Protein AF-A0A382QIC1-F1 (afdb_monomer_lite)

Foldseek 3Di:
DDADEQAAAEQALHEQAPHEDARYDPLVRYHLANYHPPNYHCVHPVVSVVSSVVNNVVVCQVPPDPVVVVVVVVVCVQDVDLPDLPSLVVVLVVLLVVQLVVQLCCLVPPNDDPPGNGQKPQQVHDPQDDDSRSSSVVSVCLLVVVCPVNIDGPDPVSVVSSVVSNVVSVVSVVVSVVSVVVVVVVVVD

Structure (mmCIF, N/CA/C/O backbone):
data_AF-A0A382QIC1-F1
#
_entry.id   AF-A0A382QIC1-F1
#
loop_
_atom_site.group_PDB
_atom_site.id
_atom_site.type_symbol
_atom_site.label_atom_id
_atom_site.label_alt_id
_atom_site.label_comp_id
_atom_site.label_asym_id
_atom_site.label_entity_id
_atom_site.label_seq_id
_atom_site.pdbx_PDB_ins_code
_atom_site.Cartn_x
_atom_site.Cartn_y
_atom_site.Cartn_z
_atom_site.occupancy
_atom_site.B_iso_or_equiv
_atom_site.auth_seq_id
_atom_site.auth_comp_id
_atom_site.auth_asym_id
_atom_site.auth_atom_id
_atom_site.pdbx_PDB_model_num
ATOM 1 N N . MET A 1 1 ? -26.932 -8.630 44.348 1.00 45.72 1 MET A N 1
ATOM 2 C CA . MET A 1 1 ? -27.022 -7.347 43.617 1.00 45.72 1 MET A CA 1
ATOM 3 C C . MET A 1 1 ? -27.939 -7.574 42.424 1.00 45.72 1 MET A C 1
ATOM 5 O O . MET A 1 1 ? -27.873 -8.652 41.850 1.00 45.72 1 MET A O 1
ATOM 9 N N . ARG A 1 2 ? -28.883 -6.665 42.148 1.00 53.50 2 ARG A N 1
ATOM 10 C CA . ARG A 1 2 ? -29.836 -6.809 41.033 1.00 53.50 2 ARG A CA 1
ATOM 11 C C . ARG A 1 2 ? -29.138 -6.368 39.744 1.00 53.50 2 ARG A C 1
ATOM 13 O O . ARG A 1 2 ? -28.796 -5.197 39.629 1.00 53.50 2 ARG A O 1
ATOM 20 N N . GLU A 1 3 ? -28.931 -7.296 38.813 1.00 68.19 3 GLU A N 1
ATOM 21 C CA . GLU A 1 3 ? -28.481 -6.979 37.451 1.00 68.19 3 GLU A CA 1
ATOM 22 C C . GLU A 1 3 ? -29.481 -6.001 36.804 1.00 68.19 3 GLU A C 1
ATOM 24 O O . GLU A 1 3 ? -30.695 -6.223 36.873 1.00 68.19 3 GLU A O 1
ATOM 29 N N . THR A 1 4 ? -28.996 -4.922 36.180 1.00 76.06 4 THR A N 1
ATOM 30 C CA . THR A 1 4 ? -29.862 -3.928 35.517 1.00 76.06 4 THR A CA 1
ATOM 31 C C . THR A 1 4 ? -29.713 -4.037 34.000 1.00 76.06 4 THR A C 1
ATOM 33 O O . THR A 1 4 ? -28.625 -3.859 33.447 1.00 76.06 4 THR A O 1
ATOM 36 N N . ASN A 1 5 ? -30.812 -4.362 33.312 1.00 81.50 5 ASN A N 1
ATOM 37 C CA . ASN A 1 5 ? -30.870 -4.410 31.852 1.00 81.50 5 ASN A CA 1
ATOM 38 C C . ASN A 1 5 ? -31.353 -3.059 31.312 1.00 81.50 5 ASN A C 1
ATOM 40 O O . ASN A 1 5 ? -32.466 -2.640 31.619 1.00 81.50 5 ASN A O 1
ATOM 44 N N . VAL A 1 6 ? -30.522 -2.413 30.497 1.00 84.31 6 VAL A N 1
ATOM 45 C CA . VAL A 1 6 ? -30.776 -1.078 29.926 1.00 84.31 6 VAL A CA 1
ATOM 46 C C . VAL A 1 6 ? -30.953 -1.112 28.405 1.00 84.31 6 VAL A C 1
ATOM 48 O O . VAL A 1 6 ? -30.774 -0.111 27.719 1.00 84.31 6 VAL A O 1
ATOM 51 N N . GLU A 1 7 ? -31.279 -2.270 27.832 1.00 86.44 7 GLU A N 1
ATOM 52 C CA . GLU A 1 7 ? -31.520 -2.383 26.392 1.00 86.44 7 GLU A CA 1
ATOM 53 C C . GLU A 1 7 ? -32.623 -1.422 25.918 1.00 86.44 7 GLU A C 1
ATOM 55 O O . GLU A 1 7 ? -33.729 -1.412 26.454 1.00 86.44 7 GLU A O 1
ATOM 60 N N . GLY A 1 8 ? -32.322 -0.618 24.892 1.00 82.56 8 GLY A N 1
ATOM 61 C CA . GLY A 1 8 ? -33.266 0.349 24.327 1.00 82.56 8 GLY A CA 1
ATOM 62 C C . GLY A 1 8 ? -33.495 1.597 25.185 1.00 82.56 8 GLY A C 1
ATOM 63 O O . GLY A 1 8 ? -34.296 2.448 24.804 1.00 82.56 8 GLY A O 1
ATOM 64 N N . SER A 1 9 ? -32.803 1.740 26.321 1.00 87.31 9 SER A N 1
ATOM 65 C CA . SER A 1 9 ? -32.831 2.974 27.109 1.00 87.31 9 SER A CA 1
ATOM 66 C C . SER A 1 9 ? -32.166 4.127 26.350 1.00 87.31 9 SER A C 1
ATOM 68 O O . SER A 1 9 ? -31.179 3.939 25.636 1.00 87.31 9 SER A O 1
ATOM 70 N N . ASN A 1 10 ? -32.715 5.333 26.500 1.00 87.00 10 ASN A N 1
ATOM 71 C CA . ASN A 1 10 ? -32.221 6.533 25.836 1.00 87.00 10 ASN A CA 1
ATOM 72 C C . ASN A 1 10 ? -31.692 7.530 26.871 1.00 87.00 10 ASN A C 1
ATOM 74 O O . ASN A 1 10 ? -32.474 8.150 27.587 1.00 87.00 10 ASN A O 1
ATOM 78 N N . PHE A 1 11 ? -30.372 7.683 26.921 1.00 88.75 11 PHE A N 1
ATOM 79 C CA . PHE A 1 11 ? -29.650 8.608 27.795 1.00 88.75 11 PHE A CA 1
ATOM 80 C C . PHE A 1 11 ? -29.149 9.847 27.036 1.00 88.75 11 PHE A C 1
ATOM 82 O O . PHE A 1 11 ? -28.236 10.531 27.504 1.00 88.75 11 PHE A O 1
ATOM 89 N N . TYR A 1 12 ? -29.741 10.157 25.877 1.00 87.81 12 TYR A N 1
ATOM 90 C CA . TYR A 1 12 ? -29.334 11.287 25.045 1.00 87.81 12 TYR A CA 1
ATOM 91 C C . TYR A 1 12 ? -29.344 12.615 25.811 1.00 87.81 12 TYR A C 1
ATOM 93 O O . TYR A 1 12 ? -30.384 12.998 26.350 1.00 87.81 12 TYR A O 1
ATOM 101 N N . ASN A 1 13 ? -28.205 13.317 25.851 1.00 88.19 13 ASN A N 1
ATOM 102 C CA . ASN A 1 13 ? -28.013 14.566 26.608 1.00 88.19 13 ASN A CA 1
ATOM 103 C C . ASN A 1 13 ? -28.470 14.497 28.083 1.00 88.19 13 ASN A C 1
ATOM 105 O O . ASN A 1 13 ? -28.857 15.508 28.673 1.00 88.19 13 ASN A O 1
ATOM 109 N N . SER A 1 14 ? -28.465 13.307 28.687 1.00 88.50 14 SER A N 1
ATOM 110 C CA . SER A 1 14 ? -28.867 13.132 30.085 1.00 88.50 14 SER A CA 1
ATOM 111 C C . SER A 1 14 ? -27.703 13.394 31.041 1.00 88.50 14 SER A C 1
ATOM 113 O O . SER A 1 14 ? -26.546 13.150 30.712 1.00 88.50 14 SER A O 1
ATOM 115 N N . SER A 1 15 ? -27.997 13.887 32.244 1.00 86.62 15 SER A N 1
ATOM 116 C CA . SER A 1 15 ? -26.998 14.027 33.305 1.00 86.62 15 SER A CA 1
ATOM 117 C C . SER A 1 15 ? -27.105 12.850 34.257 1.00 86.62 15 SER A C 1
ATOM 119 O O . SER A 1 15 ? -28.159 12.637 34.853 1.00 86.62 15 SER A O 1
ATOM 121 N N . LEU A 1 16 ? -26.006 12.123 34.427 1.00 85.88 16 LEU A N 1
ATOM 122 C CA . LEU A 1 16 ? -25.930 10.951 35.296 1.00 85.88 16 LEU A CA 1
ATOM 123 C C . LEU A 1 16 ? -24.993 11.181 36.490 1.00 85.88 16 LEU A C 1
ATOM 125 O O . LEU A 1 16 ? -24.553 10.224 37.112 1.00 85.88 16 LEU A O 1
ATOM 129 N N . LYS A 1 17 ? -24.687 12.438 36.824 1.00 82.75 17 LYS A N 1
ATOM 130 C CA . LYS A 1 17 ? -23.843 12.798 37.973 1.00 82.75 17 LYS A CA 1
ATOM 131 C C . LYS A 1 17 ? -24.285 12.090 39.249 1.00 82.75 17 LYS A C 1
ATOM 133 O O . LYS A 1 17 ? -25.482 12.001 39.514 1.00 82.75 17 LYS A O 1
ATOM 138 N N . GLU A 1 18 ? -23.312 11.610 40.019 1.00 83.50 18 GLU A N 1
ATOM 139 C CA . GLU A 1 18 ? -23.516 10.884 41.281 1.00 83.50 18 GLU A CA 1
ATOM 140 C C . GLU A 1 18 ? -24.270 9.548 41.137 1.00 83.50 18 GLU A C 1
ATOM 142 O O . GLU A 1 18 ? -24.561 8.885 42.134 1.00 83.50 18 GLU A O 1
ATOM 147 N N . ALA A 1 19 ? -24.565 9.100 39.911 1.00 83.88 19 ALA A N 1
ATOM 148 C CA . ALA A 1 19 ? -25.129 7.779 39.692 1.00 83.88 19 ALA A CA 1
ATOM 149 C C . ALA A 1 19 ? -24.075 6.691 39.939 1.00 83.88 19 ALA A C 1
ATOM 151 O O . ALA A 1 19 ? -22.886 6.852 39.651 1.00 83.88 19 ALA A O 1
ATOM 152 N N . GLN A 1 20 ? -24.540 5.541 40.422 1.00 84.19 20 GLN A N 1
ATOM 153 C CA . GLN A 1 20 ? -23.733 4.331 40.527 1.00 84.19 20 GLN A CA 1
ATOM 154 C C . GLN A 1 20 ? -24.129 3.376 39.409 1.00 84.19 20 GLN A C 1
ATOM 156 O O . GLN A 1 20 ? -25.258 2.882 39.366 1.00 84.19 20 GLN A O 1
ATOM 161 N N . LEU A 1 21 ? -23.198 3.117 38.493 1.00 81.50 21 LEU A N 1
ATOM 162 C CA . LEU A 1 21 ? -23.407 2.176 37.401 1.00 81.50 21 LEU A CA 1
ATOM 163 C C . LEU A 1 21 ? -22.657 0.889 37.726 1.00 81.50 21 LEU A C 1
ATOM 165 O O . LEU A 1 21 ? -21.461 0.778 37.481 1.00 81.50 21 LEU A O 1
ATOM 169 N N . CYS A 1 22 ? -23.382 -0.095 38.255 1.00 79.81 22 CYS A N 1
ATOM 170 C CA . CYS A 1 22 ? -22.849 -1.413 38.590 1.00 79.81 22 CYS A CA 1
ATOM 171 C C . CYS A 1 22 ? -23.583 -2.488 37.781 1.00 79.81 22 CYS A C 1
ATOM 173 O O . CYS A 1 22 ? -24.809 -2.468 37.694 1.00 79.81 22 CYS A O 1
ATOM 175 N N . ASP A 1 23 ? -22.833 -3.438 37.217 1.00 78.31 23 ASP A N 1
ATOM 176 C CA . ASP A 1 23 ? -23.371 -4.675 36.626 1.00 78.31 23 ASP A CA 1
ATOM 177 C C . ASP A 1 23 ? -24.482 -4.463 35.565 1.00 78.31 23 ASP A C 1
ATOM 179 O O . ASP A 1 23 ? -25.566 -5.057 35.604 1.00 78.31 23 ASP A O 1
ATOM 183 N N . MET A 1 24 ? -24.225 -3.559 34.608 1.00 81.62 24 MET A N 1
ATOM 184 C CA . MET A 1 24 ? -25.150 -3.278 33.504 1.00 81.62 24 MET A CA 1
ATOM 185 C C . MET A 1 24 ? -24.998 -4.267 32.347 1.00 81.62 24 MET A C 1
ATOM 187 O O . MET A 1 24 ? -23.910 -4.469 31.802 1.00 81.62 24 MET A O 1
ATOM 191 N N . ARG A 1 25 ? -26.125 -4.817 31.890 1.00 82.44 25 ARG A N 1
ATOM 192 C CA . ARG A 1 25 ? -26.208 -5.699 30.714 1.00 82.44 25 ARG A CA 1
ATOM 193 C C . ARG A 1 25 ? -26.772 -4.941 29.515 1.00 82.44 25 ARG A C 1
ATOM 195 O O . ARG A 1 25 ? -27.617 -4.063 29.664 1.00 82.44 25 ARG A O 1
ATOM 202 N N . ARG A 1 26 ? -26.332 -5.328 28.310 1.00 84.00 26 ARG A N 1
ATOM 203 C CA . ARG A 1 26 ? -26.812 -4.784 27.019 1.00 84.00 26 ARG A CA 1
ATOM 204 C C . ARG A 1 26 ? -26.703 -3.254 26.899 1.00 84.00 26 ARG A C 1
ATOM 206 O O . ARG A 1 26 ? -27.399 -2.655 26.084 1.00 84.00 26 ARG A O 1
ATOM 213 N N . TYR A 1 27 ? -25.774 -2.644 27.638 1.00 85.06 27 TYR A N 1
ATOM 214 C CA . TYR A 1 27 ? -25.472 -1.209 27.577 1.00 85.06 27 TYR A CA 1
ATOM 215 C C . TYR A 1 27 ? -25.105 -0.738 26.164 1.00 85.06 27 TYR A C 1
ATOM 217 O O . TYR A 1 27 ? -25.365 0.407 25.832 1.00 85.06 27 TYR A O 1
ATOM 225 N N . THR A 1 28 ? -24.599 -1.623 25.300 1.00 85.69 28 THR A N 1
ATOM 226 C CA . THR A 1 28 ? -24.275 -1.317 23.897 1.00 85.69 28 THR A CA 1
ATOM 227 C C . THR A 1 28 ? -25.477 -1.066 22.987 1.00 85.69 28 THR A C 1
ATOM 229 O O . THR A 1 28 ? -25.305 -0.676 21.837 1.00 85.69 28 THR A O 1
ATOM 232 N N . LYS A 1 29 ? -26.694 -1.348 23.465 1.00 86.56 29 LYS A N 1
ATOM 233 C CA . LYS A 1 29 ? -27.948 -1.082 22.747 1.00 86.56 29 LYS A CA 1
ATOM 234 C C . LYS A 1 29 ? -28.706 0.129 23.294 1.00 86.56 29 LYS A C 1
ATOM 236 O O . LYS A 1 29 ? -29.795 0.420 22.804 1.00 86.56 29 LYS A O 1
ATOM 241 N N . ALA A 1 30 ? -28.186 0.774 24.333 1.00 88.00 30 ALA A N 1
ATOM 242 C CA . ALA A 1 30 ? -28.707 2.044 24.817 1.00 88.00 30 ALA A CA 1
ATOM 243 C C . ALA A 1 30 ? -28.039 3.194 24.055 1.00 88.00 30 ALA A C 1
ATOM 245 O O . ALA A 1 30 ? -26.925 3.044 23.566 1.00 88.00 30 ALA A O 1
ATOM 246 N N . ASN A 1 31 ? -28.731 4.326 23.945 1.00 87.06 31 ASN A N 1
ATOM 247 C CA . ASN A 1 31 ? -28.171 5.542 23.357 1.00 87.06 31 ASN A CA 1
ATOM 248 C C . ASN A 1 31 ? -27.512 6.376 24.456 1.00 87.06 31 ASN A C 1
ATOM 250 O O . ASN A 1 31 ? -28.214 6.795 25.376 1.00 87.06 31 ASN A O 1
ATOM 254 N N . TRP A 1 32 ? -26.209 6.635 24.348 1.00 88.81 32 TRP A N 1
ATOM 255 C CA . TRP A 1 32 ? -25.436 7.373 25.360 1.00 88.81 32 TRP A CA 1
ATOM 256 C C . TRP A 1 32 ? -24.915 8.729 24.874 1.00 88.81 32 TRP A C 1
ATOM 258 O O . TRP A 1 32 ? -24.159 9.397 25.585 1.00 88.81 32 TRP A O 1
ATOM 268 N N . ILE A 1 33 ? -25.303 9.145 23.667 1.00 87.31 33 ILE A N 1
ATOM 269 C CA . ILE A 1 33 ? -24.768 10.350 23.029 1.00 87.31 33 ILE A CA 1
ATOM 270 C C . ILE A 1 33 ? -25.127 11.600 23.849 1.00 87.31 33 ILE A C 1
ATOM 272 O O . ILE A 1 33 ? -26.291 11.873 24.127 1.00 87.31 33 ILE A O 1
ATOM 276 N N . GLY A 1 34 ? -24.118 12.378 24.225 1.00 85.06 34 GLY A N 1
ATOM 277 C CA . GLY A 1 34 ? -24.227 13.591 25.029 1.00 85.06 34 GLY A CA 1
ATOM 278 C C . GLY A 1 34 ? -24.480 13.361 26.520 1.00 85.06 34 GLY A C 1
ATOM 279 O O . GLY A 1 34 ? -24.685 14.332 27.246 1.00 85.06 34 GLY A O 1
ATOM 280 N N . ALA A 1 35 ? -24.484 12.112 26.999 1.00 89.12 35 ALA A N 1
ATOM 281 C CA . ALA A 1 35 ? -24.663 11.834 28.420 1.00 89.12 35 ALA A CA 1
ATOM 282 C C . ALA A 1 35 ? -23.483 12.380 29.252 1.00 89.12 35 ALA A C 1
ATOM 284 O O . ALA A 1 35 ? -22.323 12.050 28.993 1.00 89.12 35 ALA A O 1
ATOM 285 N N . ASP A 1 36 ? -23.771 13.186 30.277 1.00 86.19 36 ASP A N 1
ATOM 286 C CA . ASP A 1 36 ? -22.766 13.684 31.216 1.00 86.19 36 ASP A CA 1
ATOM 287 C C . ASP A 1 36 ? -22.417 12.588 32.223 1.00 86.19 36 ASP A C 1
ATOM 289 O O . ASP A 1 36 ? -23.207 12.259 33.113 1.00 86.19 36 ASP A O 1
ATOM 293 N N . ILE A 1 37 ? -21.218 12.030 32.053 1.00 86.19 37 ILE A N 1
ATOM 294 C CA . ILE A 1 37 ? -20.674 10.953 32.883 1.00 86.19 37 ILE A CA 1
ATOM 295 C C . ILE A 1 37 ? -19.671 11.424 33.942 1.00 86.19 37 ILE A C 1
ATOM 297 O O . ILE A 1 37 ? -18.929 10.608 34.498 1.00 86.19 37 ILE A O 1
ATOM 301 N N . ARG A 1 38 ? -19.586 12.734 34.195 1.00 83.38 38 ARG A N 1
ATOM 302 C CA . ARG A 1 38 ? -18.735 13.265 35.266 1.00 83.38 38 ARG A CA 1
ATOM 303 C C . ARG A 1 38 ? -19.268 12.809 36.621 1.00 83.38 38 ARG A C 1
ATOM 305 O O . ARG A 1 38 ? -20.476 12.762 36.829 1.00 83.38 38 ARG A O 1
ATOM 312 N N . ASP A 1 39 ? -18.348 12.468 37.518 1.00 84.12 39 ASP A N 1
ATOM 313 C CA . ASP A 1 39 ? -18.654 12.089 38.903 1.00 84.12 39 ASP A CA 1
ATOM 314 C C . ASP A 1 39 ? -19.596 10.873 39.038 1.00 84.12 39 ASP A C 1
ATOM 316 O O . ASP A 1 39 ? -20.384 10.779 39.975 1.00 84.12 39 ASP A O 1
ATOM 320 N N . ILE A 1 40 ? -19.508 9.929 38.093 1.00 86.88 40 ILE A N 1
ATOM 321 C CA . ILE A 1 40 ? -20.152 8.610 38.172 1.00 86.88 40 ILE A CA 1
ATOM 322 C C . ILE A 1 40 ? -19.197 7.594 38.781 1.00 86.88 40 ILE A C 1
ATOM 3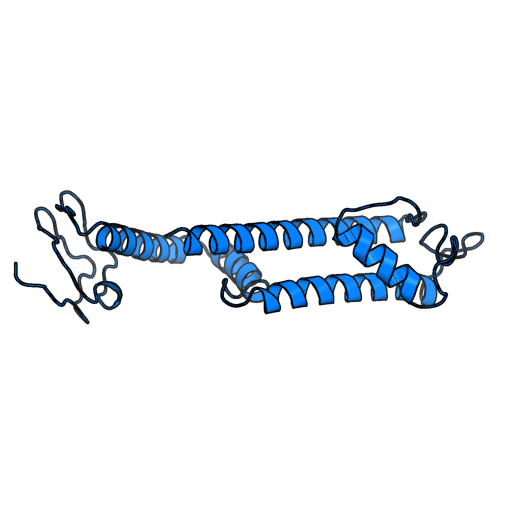24 O O . ILE A 1 40 ? -18.034 7.488 38.373 1.00 86.88 40 ILE A O 1
ATOM 328 N N . ASP A 1 41 ? -19.723 6.770 39.684 1.00 84.56 41 ASP A N 1
ATOM 329 C CA . ASP A 1 41 ? -19.021 5.586 40.160 1.00 84.56 41 ASP A CA 1
ATOM 330 C C . ASP A 1 41 ? -19.159 4.443 39.141 1.00 84.56 41 ASP A C 1
ATOM 332 O O . ASP A 1 41 ? -20.237 3.875 38.941 1.00 84.56 41 ASP A O 1
ATOM 336 N N . PHE A 1 42 ? -18.044 4.127 38.478 1.00 84.38 42 PHE A N 1
ATOM 337 C CA . PHE A 1 42 ? -17.916 3.031 37.513 1.00 84.38 42 PHE A CA 1
ATOM 338 C C . PHE A 1 42 ? -17.224 1.794 38.105 1.00 84.38 42 PHE A C 1
ATOM 340 O O . PHE A 1 42 ? -16.695 0.967 37.353 1.00 84.38 42 PHE A O 1
ATOM 347 N N . SER A 1 43 ? -17.175 1.654 39.431 1.00 81.31 43 SER A N 1
ATOM 348 C CA . SER A 1 43 ? -16.575 0.492 40.091 1.00 81.31 43 SER A CA 1
ATOM 349 C C . SER A 1 43 ? -17.215 -0.811 39.591 1.00 81.31 43 SER A C 1
ATOM 351 O O . SER A 1 43 ? -18.381 -1.096 39.839 1.00 81.31 43 SER A O 1
ATOM 353 N N . GLY A 1 44 ? -16.453 -1.605 38.831 1.00 80.06 44 GLY A N 1
ATOM 354 C CA . GLY A 1 44 ? -16.941 -2.839 38.197 1.00 80.06 44 GLY A CA 1
ATOM 355 C C . GLY A 1 44 ? -17.643 -2.666 36.838 1.00 80.06 44 GLY A C 1
ATOM 356 O O . GLY A 1 44 ? -17.948 -3.667 36.196 1.00 80.06 44 GLY A O 1
ATOM 357 N N . ALA A 1 45 ? -17.829 -1.439 36.338 1.00 84.00 45 ALA A N 1
ATOM 358 C CA . ALA A 1 45 ? -18.463 -1.128 35.046 1.00 84.00 45 ALA A CA 1
ATOM 359 C C . ALA A 1 45 ? -17.527 -0.387 34.067 1.00 84.00 45 ALA A C 1
ATOM 361 O O . ALA A 1 45 ? -17.943 0.464 33.278 1.00 84.00 45 ALA A O 1
ATOM 362 N N . TYR A 1 46 ? -16.239 -0.734 34.074 1.00 85.19 46 TYR A N 1
ATOM 363 C CA . TYR A 1 46 ? -15.209 -0.101 33.239 1.00 85.19 46 TYR A CA 1
ATOM 364 C C . TYR A 1 46 ? -15.497 -0.187 31.728 1.00 85.19 46 TYR A C 1
ATOM 366 O O . TYR A 1 46 ? -15.220 0.762 30.990 1.00 85.19 46 TYR A O 1
ATOM 374 N N . LEU A 1 47 ? -16.089 -1.293 31.258 1.00 87.69 47 LEU A N 1
ATOM 375 C CA . LEU A 1 47 ? -16.469 -1.456 29.849 1.00 87.69 47 LEU A CA 1
ATOM 376 C C . LEU A 1 47 ? -17.586 -0.496 29.431 1.00 87.69 47 LEU A C 1
ATOM 378 O O . LEU A 1 47 ? -17.579 -0.021 28.298 1.00 87.69 47 LEU A O 1
ATOM 382 N N . VAL A 1 48 ? -18.512 -0.185 30.344 1.00 88.06 48 VAL A N 1
ATOM 383 C CA . VAL A 1 48 ? -19.583 0.791 30.109 1.00 88.06 48 VAL A CA 1
ATOM 384 C C . VAL A 1 48 ? -18.977 2.177 29.939 1.00 88.06 48 VAL A C 1
ATOM 386 O O . VAL A 1 48 ? -19.245 2.839 28.941 1.00 88.06 48 VAL A O 1
ATOM 389 N N . ARG A 1 49 ? -18.095 2.590 30.862 1.00 88.25 49 ARG A N 1
ATOM 390 C CA . ARG A 1 49 ? -17.408 3.887 30.781 1.00 88.25 49 ARG A CA 1
ATOM 391 C C . ARG A 1 49 ? -16.682 4.051 29.450 1.00 88.25 49 ARG A C 1
ATOM 393 O O . ARG A 1 49 ? -16.814 5.080 28.795 1.00 88.25 49 ARG A O 1
ATOM 400 N N . ARG A 1 50 ? -15.922 3.027 29.052 1.00 87.62 50 ARG A N 1
ATOM 401 C CA . ARG A 1 50 ? -15.198 3.023 27.779 1.00 87.62 50 ARG A CA 1
ATOM 402 C C . ARG A 1 50 ? -16.151 3.161 26.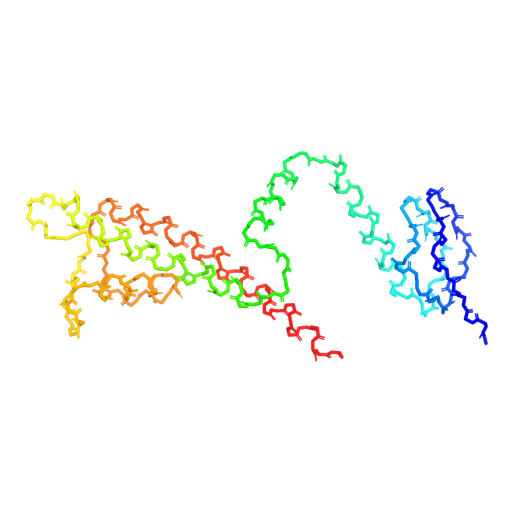591 1.00 87.62 50 ARG A C 1
ATOM 404 O O . ARG A 1 50 ? -15.905 3.989 25.727 1.00 87.62 50 ARG A O 1
ATOM 411 N N . HIS A 1 51 ? -17.250 2.409 26.588 1.00 88.56 51 HIS A N 1
ATOM 412 C CA . HIS A 1 51 ? -18.242 2.460 25.519 1.00 88.56 51 HIS A CA 1
ATOM 413 C C . HIS A 1 51 ? -18.879 3.849 25.358 1.00 88.56 51 HIS A C 1
ATOM 415 O O . HIS A 1 51 ? -18.924 4.355 24.242 1.00 88.56 51 HIS A O 1
ATOM 421 N N . ILE A 1 52 ? -19.300 4.485 26.460 1.00 88.94 52 ILE A N 1
ATOM 422 C CA . ILE A 1 52 ? -19.916 5.824 26.428 1.00 88.94 52 ILE A CA 1
ATOM 423 C C . ILE A 1 52 ? -18.935 6.874 25.888 1.00 88.94 52 ILE A C 1
ATOM 425 O O . ILE A 1 52 ? -19.319 7.738 25.101 1.00 88.94 52 ILE A O 1
ATOM 429 N N . ILE A 1 53 ? -17.662 6.806 26.297 1.00 88.38 53 ILE A N 1
ATOM 430 C CA . ILE A 1 53 ? -16.619 7.717 25.805 1.00 88.38 53 ILE A CA 1
ATOM 431 C C . ILE A 1 53 ? -16.377 7.499 24.309 1.00 88.38 53 ILE A C 1
ATOM 433 O O . ILE A 1 53 ? -16.362 8.470 23.558 1.00 88.38 53 ILE A O 1
ATOM 437 N N . ASP A 1 54 ? -16.228 6.246 23.872 1.00 85.88 54 ASP A N 1
ATOM 438 C CA . ASP A 1 54 ? -15.992 5.911 22.464 1.00 85.88 54 ASP A CA 1
ATOM 439 C C . ASP A 1 54 ? -17.169 6.365 21.573 1.00 85.88 54 ASP A C 1
ATOM 441 O O . ASP A 1 54 ? -16.956 6.903 20.484 1.00 85.88 54 ASP A O 1
ATOM 445 N N . GLU A 1 55 ? -18.416 6.198 22.031 1.00 86.88 55 GLU A N 1
ATOM 446 C CA . GLU A 1 55 ? -19.628 6.614 21.309 1.00 86.88 55 GLU A CA 1
ATOM 447 C C . GLU A 1 55 ? -19.726 8.143 21.171 1.00 86.88 55 GLU A C 1
ATOM 449 O O . GLU A 1 55 ? -19.970 8.647 20.070 1.00 86.88 55 GLU A O 1
ATOM 454 N N . ASN A 1 56 ? -19.458 8.884 22.253 1.00 87.44 56 ASN A N 1
ATOM 455 C CA . ASN A 1 56 ? -19.432 10.349 22.246 1.00 87.44 56 ASN A CA 1
ATOM 456 C C . ASN A 1 56 ? -18.299 10.908 21.389 1.00 87.44 56 ASN A C 1
ATOM 458 O O . ASN A 1 56 ? -18.534 11.782 20.555 1.00 87.44 56 ASN A O 1
ATOM 462 N N . PHE A 1 57 ? -17.102 10.337 21.511 1.00 84.25 57 PHE A N 1
ATOM 463 C CA . PHE A 1 57 ? -15.964 10.700 20.676 1.00 84.25 57 PHE A CA 1
ATOM 464 C C . PHE A 1 57 ? -16.279 10.500 19.188 1.00 84.25 57 PHE A C 1
ATOM 466 O O . PHE A 1 57 ? -16.041 11.390 18.378 1.00 84.25 57 PHE A O 1
ATOM 473 N N . LEU A 1 58 ? -16.872 9.362 18.806 1.00 80.62 58 LEU A N 1
ATOM 474 C CA . LEU A 1 58 ? -17.268 9.099 17.418 1.00 80.62 58 LEU A CA 1
ATOM 475 C C . LEU A 1 58 ? -18.355 10.052 16.909 1.00 80.62 58 LEU A C 1
ATOM 477 O O . LEU A 1 58 ? -18.396 10.321 15.704 1.00 80.62 58 LEU A O 1
ATOM 481 N N . HIS A 1 59 ? -19.256 10.507 17.781 1.00 82.62 59 HIS A N 1
ATOM 482 C CA . HIS A 1 59 ? -20.289 11.485 17.447 1.00 82.62 59 HIS A CA 1
ATOM 483 C C . HIS A 1 59 ? -19.684 12.879 17.216 1.00 82.62 59 HIS A C 1
ATOM 485 O O . HIS A 1 59 ? -19.945 13.482 16.174 1.00 82.62 59 HIS A O 1
ATOM 491 N N . GLU A 1 60 ? -18.819 13.344 18.122 1.00 81.00 60 GLU A N 1
ATOM 492 C CA . GLU A 1 60 ? -18.084 14.612 18.000 1.00 81.00 60 GLU A CA 1
ATOM 493 C C . GLU A 1 60 ? -17.175 14.610 16.765 1.00 81.00 60 GLU A C 1
ATOM 495 O O . GLU A 1 60 ? -17.269 15.492 15.911 1.00 81.00 60 GLU A O 1
ATOM 500 N N . PHE A 1 61 ? -16.393 13.544 16.582 1.00 69.69 61 PHE A N 1
ATOM 501 C CA . PHE A 1 61 ? -15.499 13.379 15.437 1.00 69.69 61 PHE A CA 1
ATOM 502 C C . PHE A 1 61 ? -16.251 13.400 14.095 1.00 69.69 61 PHE A C 1
ATOM 5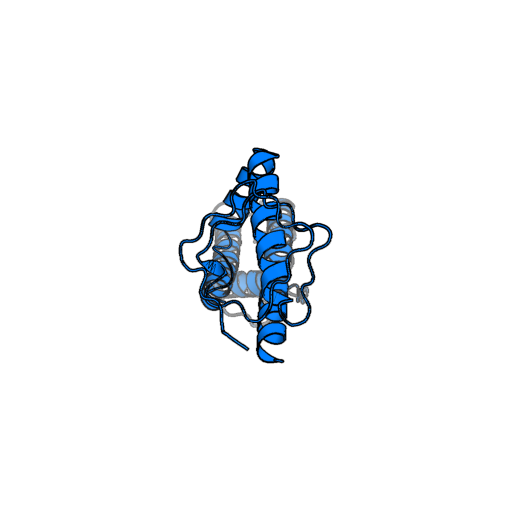04 O O . PHE A 1 61 ? -15.748 13.916 13.097 1.00 69.69 61 PHE A O 1
ATOM 511 N N . ARG A 1 62 ? -17.489 12.883 14.047 1.00 67.12 62 ARG A N 1
ATOM 512 C CA . ARG A 1 62 ? -18.325 12.913 12.832 1.00 67.12 62 ARG A CA 1
ATOM 513 C C . ARG A 1 62 ? -18.881 14.294 12.496 1.00 67.12 62 ARG A C 1
ATOM 515 O O . ARG A 1 62 ? -19.212 14.515 11.325 1.00 67.12 62 ARG A O 1
ATOM 522 N N . GLN A 1 63 ? -19.036 15.168 13.489 1.00 68.44 63 GLN A N 1
ATOM 523 C CA . GLN A 1 63 ? -19.523 16.535 13.304 1.00 68.44 63 GLN A CA 1
ATOM 524 C C . GLN A 1 63 ? -18.398 17.524 12.975 1.00 68.44 63 GLN A C 1
ATOM 526 O O . GLN A 1 63 ? -18.687 18.590 12.440 1.00 68.44 63 GLN A O 1
ATOM 531 N N . GLN A 1 64 ? -17.137 17.170 13.239 1.00 63.16 64 GLN A N 1
ATOM 532 C CA . GLN A 1 64 ? -16.050 18.143 13.229 1.00 63.16 64 GLN A CA 1
ATOM 533 C C . GLN A 1 64 ? -15.415 18.423 11.852 1.00 63.16 64 GLN A C 1
ATOM 535 O O . GLN A 1 64 ? -14.897 19.519 11.698 1.00 63.16 64 GLN A O 1
ATOM 540 N N . ASP A 1 65 ? -15.463 17.539 10.833 1.00 56.25 65 ASP A N 1
ATOM 541 C CA . ASP A 1 65 ? -14.839 17.871 9.530 1.00 56.25 65 ASP A CA 1
ATOM 542 C C . ASP A 1 65 ? -15.203 16.991 8.312 1.00 56.25 65 ASP A C 1
ATOM 544 O O . ASP A 1 65 ? -15.202 15.757 8.359 1.00 56.25 65 ASP A O 1
ATOM 548 N N . ASN A 1 66 ? -15.385 17.631 7.147 1.00 59.41 66 ASN A N 1
ATOM 549 C CA . ASN A 1 66 ? -15.588 16.955 5.853 1.00 59.41 66 ASN A CA 1
ATOM 550 C C . ASN A 1 66 ? -14.312 16.277 5.318 1.00 59.41 66 ASN A C 1
ATOM 552 O O . ASN A 1 66 ? -14.397 15.259 4.628 1.00 59.41 66 ASN A O 1
ATOM 556 N N . LEU A 1 67 ? -13.130 16.795 5.670 1.00 59.75 67 LEU A N 1
ATOM 557 C CA . LEU A 1 67 ? -11.840 16.202 5.298 1.00 59.75 67 LEU A CA 1
ATOM 558 C C . LEU A 1 67 ? -11.618 14.847 5.975 1.00 59.75 67 LEU A C 1
ATOM 560 O O . LEU A 1 67 ? -11.168 13.903 5.331 1.00 59.75 67 LEU A O 1
ATOM 564 N N . HIS A 1 68 ? -12.025 14.712 7.237 1.00 61.09 68 HIS A N 1
ATOM 565 C CA . HIS A 1 68 ? -11.938 13.453 7.971 1.00 61.09 68 HIS A CA 1
ATOM 566 C C . HIS A 1 68 ? -12.910 12.410 7.420 1.00 61.09 68 HIS A C 1
ATOM 568 O O . HIS A 1 68 ? -12.539 11.248 7.318 1.00 61.09 68 HIS A O 1
ATOM 574 N N . LYS A 1 69 ? -14.106 12.804 6.955 1.00 58.06 69 LYS A N 1
ATOM 575 C CA . LYS A 1 69 ? -15.011 11.910 6.209 1.00 58.06 69 LYS A CA 1
ATOM 576 C C . LYS A 1 69 ? -14.413 11.429 4.890 1.00 58.06 69 LYS A C 1
ATOM 578 O O . LYS A 1 69 ? -14.575 10.257 4.573 1.00 58.06 69 LYS A O 1
ATOM 583 N N . ALA A 1 70 ? -13.728 12.290 4.137 1.00 62.00 70 ALA A N 1
ATOM 584 C CA . ALA A 1 70 ? -13.060 11.897 2.896 1.00 62.00 70 ALA A CA 1
ATOM 585 C C . ALA A 1 70 ? -11.869 10.963 3.165 1.00 62.00 70 ALA A C 1
ATOM 587 O O . ALA A 1 70 ? -11.747 9.928 2.515 1.00 62.00 70 ALA A O 1
ATOM 588 N N . LEU A 1 71 ? -11.051 11.269 4.177 1.00 63.88 71 LEU A N 1
ATOM 589 C CA . LEU A 1 71 ? -9.954 10.407 4.620 1.00 63.88 71 LEU A CA 1
ATOM 590 C C . LEU A 1 71 ? -10.481 9.050 5.105 1.00 63.88 71 LEU A C 1
ATOM 592 O O . LEU A 1 71 ? -9.960 8.014 4.712 1.00 63.88 71 LEU A O 1
ATOM 596 N N . TYR A 1 72 ? -11.559 9.051 5.894 1.00 59.31 72 TYR A N 1
ATOM 597 C CA . TYR A 1 72 ? -12.229 7.846 6.382 1.00 59.31 72 TYR A CA 1
ATOM 598 C C . TYR A 1 72 ? -12.912 7.078 5.250 1.00 59.31 72 TYR A C 1
ATOM 600 O O . TYR A 1 72 ? -12.971 5.860 5.293 1.00 59.31 72 TYR A O 1
ATOM 608 N N . TRP A 1 73 ? -13.409 7.755 4.213 1.00 56.44 73 TRP A N 1
ATOM 609 C CA . TRP A 1 73 ? -13.980 7.120 3.027 1.00 56.44 73 TRP A CA 1
ATOM 610 C C . TRP A 1 73 ? -12.895 6.464 2.170 1.00 56.44 73 TRP A C 1
ATOM 612 O O . TRP A 1 73 ? -13.051 5.306 1.806 1.00 56.44 73 TRP A O 1
ATOM 622 N N . ILE A 1 74 ? -11.759 7.131 1.939 1.00 57.56 74 ILE A N 1
ATOM 623 C CA . ILE A 1 74 ? -10.576 6.540 1.287 1.00 57.56 74 ILE A CA 1
ATOM 624 C C . ILE A 1 74 ? -10.053 5.355 2.115 1.00 57.56 74 ILE A C 1
ATOM 626 O O . ILE A 1 74 ? -9.765 4.285 1.576 1.00 57.56 74 ILE A O 1
ATOM 630 N N . TRP A 1 75 ? -10.010 5.508 3.438 1.00 58.84 75 TRP A N 1
ATOM 631 C CA . TRP A 1 75 ? -9.664 4.455 4.391 1.00 58.84 75 TRP A CA 1
ATOM 632 C C . TRP A 1 75 ? -10.671 3.298 4.392 1.00 58.84 75 TRP A C 1
ATOM 634 O O . TRP A 1 75 ? -10.273 2.153 4.528 1.00 58.84 75 TRP A O 1
ATOM 644 N N . ASN A 1 76 ? -11.963 3.555 4.193 1.00 56.47 76 ASN A N 1
ATOM 645 C CA . ASN A 1 76 ? -13.029 2.549 4.163 1.00 56.47 76 ASN A CA 1
ATOM 646 C C . ASN A 1 76 ? -13.133 1.832 2.802 1.00 56.47 76 ASN A C 1
ATOM 648 O O . ASN A 1 76 ? -13.467 0.649 2.742 1.00 56.47 76 ASN A O 1
ATOM 652 N N . VAL A 1 77 ? -12.822 2.532 1.705 1.00 55.50 77 VAL A N 1
ATOM 653 C CA . VAL A 1 77 ? -12.732 1.975 0.344 1.00 55.50 77 VAL A CA 1
ATOM 654 C C . VAL A 1 77 ? -11.516 1.056 0.219 1.00 55.50 77 VAL A C 1
ATOM 656 O O . VAL A 1 77 ? -11.607 0.010 -0.420 1.00 55.50 77 VAL A O 1
ATOM 659 N N . THR A 1 78 ? -10.404 1.393 0.875 1.00 55.28 78 THR A N 1
ATOM 660 C CA . THR A 1 78 ? -9.218 0.523 0.949 1.00 55.28 78 THR A CA 1
ATOM 661 C C . THR A 1 78 ? -9.369 -0.556 2.028 1.00 55.28 78 THR A C 1
ATOM 663 O O . THR A 1 78 ? -9.127 -1.735 1.782 1.00 55.28 78 THR A O 1
ATOM 666 N N . SER A 1 79 ? -9.830 -0.184 3.217 1.00 48.97 79 SER A N 1
ATOM 667 C CA . SER A 1 79 ? -9.865 -1.009 4.421 1.00 48.97 79 SER A CA 1
ATOM 668 C C . SER A 1 79 ? -11.240 -0.926 5.078 1.00 48.97 79 SER A C 1
ATOM 670 O O . SER A 1 79 ? -11.473 -0.220 6.058 1.00 48.97 79 SER A O 1
ATOM 672 N N . ASN A 1 80 ? -12.180 -1.705 4.550 1.00 47.22 80 ASN A N 1
ATOM 673 C CA . ASN A 1 80 ? -13.434 -1.964 5.245 1.00 47.22 80 ASN A CA 1
ATOM 674 C C . ASN A 1 80 ? -13.106 -2.805 6.500 1.00 47.22 80 ASN A C 1
ATOM 676 O O . ASN A 1 80 ? -12.933 -4.026 6.431 1.00 47.22 80 ASN A O 1
ATOM 680 N N . CYS A 1 81 ? -12.884 -2.084 7.603 1.00 48.50 81 CYS A N 1
ATOM 681 C CA . CYS A 1 81 ? -12.529 -2.468 8.969 1.00 48.50 81 CYS A CA 1
ATOM 682 C C . CYS A 1 81 ? -12.315 -3.965 9.241 1.00 48.50 81 CYS A C 1
ATOM 684 O O . CYS A 1 81 ? -13.282 -4.710 9.380 1.00 48.50 81 CYS A O 1
ATOM 686 N N . GLY A 1 82 ? -11.050 -4.366 9.445 1.00 52.38 82 GLY A N 1
ATOM 687 C CA . GLY A 1 82 ? -10.597 -5.339 10.462 1.00 52.38 82 GLY A CA 1
ATOM 688 C C . GLY A 1 82 ? -11.171 -6.765 10.476 1.00 52.38 82 GLY A C 1
ATOM 689 O O . GLY A 1 82 ? -10.713 -7.592 11.260 1.00 52.38 82 GLY A O 1
ATOM 690 N N . ARG A 1 83 ? -12.149 -7.105 9.633 1.00 56.38 83 ARG A N 1
ATOM 691 C CA . ARG A 1 83 ? -12.909 -8.358 9.748 1.00 56.38 83 ARG A CA 1
ATOM 692 C C . ARG A 1 83 ? -12.351 -9.479 8.877 1.00 56.38 83 ARG A C 1
ATOM 694 O O . ARG A 1 83 ? -12.686 -10.641 9.081 1.00 56.38 83 ARG A O 1
ATOM 701 N N . SER A 1 84 ? -11.473 -9.165 7.925 1.00 62.50 84 SER A N 1
ATOM 702 C CA . SER A 1 84 ? -10.878 -10.166 7.043 1.00 62.50 84 SER A CA 1
ATOM 703 C C . SER A 1 84 ? -9.437 -9.805 6.680 1.00 62.50 84 SER A C 1
ATOM 705 O O . SER A 1 84 ? -9.169 -9.100 5.712 1.00 62.50 84 SER A O 1
ATOM 707 N N . MET A 1 85 ? -8.504 -10.367 7.453 1.00 72.06 85 MET A N 1
ATOM 708 C CA . MET A 1 85 ? -7.074 -10.463 7.123 1.00 72.06 85 MET A CA 1
ATOM 709 C C . MET A 1 85 ? -6.854 -10.912 5.665 1.00 72.06 85 MET A C 1
ATOM 711 O O . MET A 1 85 ? -5.944 -10.436 4.993 1.00 72.06 85 MET A O 1
ATOM 715 N N . SER A 1 86 ? -7.718 -11.801 5.159 1.00 77.31 86 SER A N 1
ATOM 716 C CA . SER A 1 86 ? -7.643 -12.312 3.791 1.00 77.31 86 SER A CA 1
ATOM 717 C C . SER A 1 86 ? -8.014 -11.278 2.725 1.00 77.31 86 SER A C 1
ATOM 719 O O . SER A 1 86 ? -7.388 -11.280 1.672 1.00 77.31 86 SER A O 1
ATOM 721 N N . ARG A 1 87 ? -8.956 -10.357 2.976 1.00 80.44 87 ARG A N 1
ATOM 722 C CA . ARG A 1 87 ? -9.287 -9.275 2.026 1.00 80.44 87 ARG A CA 1
ATOM 723 C C . ARG A 1 87 ? -8.149 -8.272 1.879 1.00 80.44 87 ARG A C 1
ATOM 725 O O . ARG A 1 87 ? -7.860 -7.861 0.761 1.00 80.44 87 ARG A O 1
ATOM 732 N N . TRP A 1 88 ? -7.484 -7.920 2.981 1.00 83.12 88 TRP A N 1
ATOM 733 C CA . TRP A 1 88 ? -6.310 -7.045 2.922 1.00 83.12 88 TRP A CA 1
ATOM 734 C C . TRP A 1 88 ? -5.133 -7.745 2.240 1.00 83.12 88 TRP A C 1
ATOM 736 O O . TRP A 1 88 ? -4.549 -7.190 1.319 1.00 83.12 88 TRP A O 1
ATOM 746 N N . GLY A 1 89 ? -4.855 -9.006 2.593 1.00 85.25 89 GLY A N 1
ATOM 747 C CA . GLY A 1 89 ? -3.845 -9.811 1.897 1.00 85.25 89 GLY A CA 1
ATOM 748 C C . GLY A 1 89 ? -4.097 -9.915 0.387 1.00 85.25 89 GLY A C 1
ATOM 749 O O . GLY A 1 89 ? -3.166 -9.76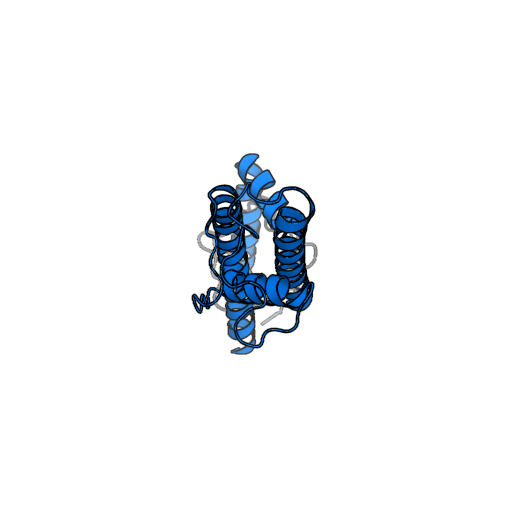5 -0.400 1.00 85.25 89 GLY A O 1
ATOM 750 N N . LEU A 1 90 ? -5.358 -10.084 -0.028 1.00 87.06 90 LEU A N 1
ATOM 751 C CA . LEU A 1 90 ? -5.743 -10.086 -1.440 1.00 87.06 90 LEU A CA 1
ATOM 752 C C . LEU A 1 90 ? -5.514 -8.722 -2.105 1.00 87.06 90 LEU A C 1
ATOM 754 O O . LEU A 1 90 ? -5.001 -8.674 -3.217 1.00 87.06 90 LEU A O 1
ATOM 758 N N . PHE A 1 91 ? -5.848 -7.616 -1.434 1.00 86.81 91 PHE A N 1
ATOM 759 C CA . PHE A 1 91 ? -5.581 -6.270 -1.947 1.00 86.81 91 PHE A CA 1
ATOM 760 C C . PHE A 1 91 ? -4.081 -6.028 -2.173 1.00 86.81 91 PHE A C 1
ATOM 762 O O . PHE A 1 91 ? -3.696 -5.514 -3.223 1.00 86.81 91 PHE A O 1
ATOM 769 N N . LEU A 1 92 ? -3.225 -6.448 -1.236 1.00 90.00 92 LEU A N 1
ATOM 770 C CA . LEU A 1 92 ? -1.770 -6.347 -1.394 1.00 90.00 92 LEU A CA 1
ATOM 771 C C . LEU A 1 92 ? -1.276 -7.217 -2.562 1.00 90.00 92 LEU A C 1
ATOM 773 O O . LEU A 1 92 ? -0.503 -6.743 -3.389 1.00 90.00 92 LEU A O 1
ATOM 777 N N . ALA A 1 93 ? -1.781 -8.449 -2.696 1.00 91.19 93 ALA A N 1
ATOM 778 C CA . ALA A 1 93 ? -1.442 -9.330 -3.816 1.00 91.19 93 ALA A CA 1
ATOM 779 C C . ALA A 1 93 ? -1.868 -8.747 -5.177 1.00 91.19 93 ALA A C 1
ATOM 781 O O . ALA A 1 93 ? -1.114 -8.823 -6.145 1.00 91.19 93 ALA A O 1
ATOM 782 N N . ILE A 1 94 ? -3.045 -8.116 -5.249 1.00 92.19 94 ILE A N 1
ATOM 783 C CA . ILE A 1 94 ? -3.513 -7.412 -6.452 1.00 92.19 94 ILE A CA 1
ATOM 784 C C . ILE A 1 94 ? -2.592 -6.235 -6.783 1.00 92.19 94 ILE A C 1
ATOM 786 O O . ILE A 1 94 ? -2.267 -6.052 -7.950 1.00 92.19 94 ILE A O 1
ATOM 790 N N . ASN A 1 95 ? -2.138 -5.462 -5.791 1.00 92.88 95 ASN A N 1
ATOM 791 C CA . ASN A 1 95 ? -1.190 -4.367 -6.028 1.00 92.88 95 ASN A CA 1
ATOM 792 C C . ASN A 1 95 ? 0.143 -4.883 -6.584 1.00 92.88 95 ASN A C 1
ATOM 794 O O . ASN A 1 95 ? 0.642 -4.339 -7.565 1.00 92.88 95 ASN A O 1
ATOM 798 N N . VAL A 1 96 ? 0.683 -5.968 -6.025 1.00 95.06 96 VAL A N 1
ATOM 799 C CA . VAL A 1 96 ? 1.904 -6.608 -6.542 1.00 95.06 96 VAL A CA 1
ATOM 800 C C . VAL A 1 96 ? 1.727 -7.039 -8.001 1.00 95.06 96 VAL A C 1
ATOM 802 O O . VAL A 1 96 ? 2.587 -6.761 -8.840 1.00 95.06 96 VAL A O 1
ATOM 805 N N . LEU A 1 97 ? 0.603 -7.682 -8.329 1.00 95.69 97 LEU A N 1
ATOM 806 C CA . LEU A 1 97 ? 0.297 -8.087 -9.702 1.00 95.69 97 LEU A CA 1
ATOM 807 C C . LEU A 1 97 ? 0.120 -6.880 -10.630 1.00 95.69 97 LEU A C 1
ATOM 809 O O . LEU A 1 97 ? 0.630 -6.894 -11.745 1.00 95.69 97 LEU A O 1
ATOM 813 N N . LEU A 1 98 ? -0.548 -5.822 -10.165 1.00 95.25 98 LEU A N 1
ATOM 814 C CA . LEU A 1 98 ? -0.742 -4.583 -10.913 1.00 95.25 98 LEU A CA 1
ATOM 815 C C . LEU A 1 98 ? 0.603 -3.959 -11.296 1.00 95.25 98 LEU A C 1
ATOM 817 O O . LEU A 1 98 ? 0.818 -3.663 -12.467 1.00 95.25 98 LEU A O 1
ATOM 821 N N . PHE A 1 99 ? 1.524 -3.800 -10.342 1.00 95.31 99 PHE A N 1
ATOM 822 C CA . PHE A 1 99 ? 2.843 -3.233 -10.625 1.00 95.31 99 PHE A CA 1
ATOM 823 C C . PHE A 1 99 ? 3.698 -4.144 -11.509 1.00 95.31 99 PHE A C 1
ATOM 825 O O . PHE A 1 99 ? 4.385 -3.643 -12.395 1.00 95.31 99 PHE A O 1
ATOM 832 N N . ALA A 1 100 ? 3.597 -5.468 -11.361 1.00 95.12 100 ALA A N 1
ATOM 833 C CA . ALA A 1 100 ? 4.239 -6.405 -12.282 1.00 95.12 100 ALA A CA 1
ATOM 834 C C . ALA A 1 100 ? 3.733 -6.219 -13.725 1.00 95.12 100 ALA A C 1
ATOM 836 O O . ALA A 1 100 ? 4.532 -6.141 -14.658 1.00 95.12 100 ALA A O 1
ATOM 837 N N . CYS A 1 101 ? 2.416 -6.075 -13.905 1.00 95.00 101 CYS A N 1
ATOM 838 C CA . CYS A 1 101 ? 1.808 -5.769 -15.200 1.00 95.00 101 CYS A CA 1
ATOM 839 C C . CYS A 1 101 ? 2.227 -4.395 -15.735 1.00 95.00 101 CYS A C 1
ATOM 841 O O . CYS A 1 101 ? 2.431 -4.266 -16.937 1.00 95.00 101 CYS A O 1
ATOM 843 N N . ILE A 1 102 ? 2.383 -3.385 -14.871 1.00 94.56 102 ILE A N 1
ATOM 844 C CA . ILE A 1 102 ? 2.876 -2.061 -15.271 1.00 94.56 102 ILE A CA 1
ATOM 845 C C . ILE A 1 102 ? 4.307 -2.168 -15.796 1.00 94.56 102 ILE A C 1
ATOM 847 O O . ILE A 1 102 ? 4.560 -1.683 -16.889 1.00 94.56 102 ILE A O 1
ATOM 851 N N . TYR A 1 103 ? 5.226 -2.830 -15.087 1.00 93.06 103 TYR A N 1
ATOM 852 C CA . TYR A 1 103 ? 6.608 -2.969 -15.562 1.00 93.06 103 TYR A CA 1
ATOM 853 C C . TYR A 1 103 ? 6.701 -3.762 -16.869 1.00 93.06 103 TYR A C 1
ATOM 855 O O . TYR A 1 103 ? 7.400 -3.346 -17.789 1.00 93.06 103 TYR A O 1
ATOM 863 N N . TRP A 1 104 ? 5.951 -4.861 -16.981 1.00 92.00 104 TRP A N 1
ATOM 864 C CA . TRP A 1 104 ? 5.869 -5.624 -18.226 1.00 92.00 104 TRP A CA 1
ATOM 865 C C . TRP A 1 104 ? 5.279 -4.785 -19.370 1.00 92.00 104 TRP A C 1
ATOM 867 O O . TRP A 1 104 ? 5.774 -4.805 -20.498 1.00 92.00 104 TRP A O 1
ATOM 877 N N . GLY A 1 105 ? 4.245 -3.996 -19.072 1.00 91.00 105 GLY A N 1
ATOM 878 C CA . GLY A 1 105 ? 3.620 -3.079 -20.015 1.00 91.00 105 GLY A CA 1
ATOM 879 C C . GLY A 1 105 ? 4.545 -1.939 -20.439 1.00 91.00 105 GLY A C 1
ATOM 880 O O . GLY A 1 105 ? 4.569 -1.595 -21.613 1.00 91.00 105 GLY A O 1
ATOM 881 N N . MET A 1 106 ? 5.347 -1.386 -19.530 1.00 90.25 106 MET A N 1
ATOM 882 C CA . MET A 1 106 ? 6.328 -0.350 -19.855 1.00 90.25 106 MET A CA 1
ATOM 883 C C . MET A 1 106 ? 7.345 -0.857 -20.873 1.00 90.25 106 MET A C 1
ATOM 885 O O . MET A 1 106 ? 7.550 -0.207 -21.889 1.00 90.25 106 MET A O 1
ATOM 889 N N . ASP A 1 107 ? 7.896 -2.051 -20.661 1.00 87.88 107 ASP A N 1
ATOM 890 C CA . ASP A 1 107 ? 8.843 -2.642 -21.610 1.00 87.88 107 ASP A CA 1
ATOM 891 C C . ASP A 1 107 ? 8.185 -3.027 -22.945 1.00 87.88 107 ASP A C 1
ATOM 893 O O . ASP A 1 107 ? 8.821 -2.953 -23.993 1.00 87.88 107 ASP A O 1
ATOM 897 N N . THR A 1 108 ? 6.905 -3.415 -22.928 1.00 86.00 108 THR A N 1
ATOM 898 C CA . THR A 1 108 ? 6.181 -3.833 -24.142 1.00 86.00 108 THR A CA 1
ATOM 899 C C . THR A 1 108 ? 5.713 -2.645 -24.991 1.00 86.00 108 THR A C 1
ATOM 901 O O . THR A 1 108 ? 5.773 -2.698 -26.217 1.00 86.00 108 THR A O 1
ATOM 904 N N . TRP A 1 109 ? 5.206 -1.585 -24.357 1.00 84.06 109 TRP A N 1
ATOM 905 C CA . TRP A 1 109 ? 4.517 -0.477 -25.032 1.00 84.06 109 TRP A CA 1
ATOM 906 C C . TRP A 1 109 ? 5.357 0.793 -25.137 1.00 84.06 109 TRP A C 1
ATOM 908 O O . TRP A 1 109 ? 5.088 1.630 -25.996 1.00 84.06 109 TRP A O 1
ATOM 918 N N . MET A 1 110 ? 6.353 0.963 -24.270 1.00 83.12 110 MET A N 1
ATOM 919 C CA . MET A 1 110 ? 7.179 2.164 -24.217 1.00 83.12 110 MET A CA 1
ATOM 920 C C . MET A 1 110 ? 8.650 1.801 -23.987 1.00 83.12 110 MET A C 1
ATOM 922 O O . MET A 1 110 ? 9.224 2.265 -23.013 1.00 83.12 110 MET A O 1
ATOM 926 N N . PRO A 1 111 ? 9.289 0.994 -24.851 1.00 82.19 111 PRO A N 1
ATOM 927 C CA . PRO A 1 111 ? 10.675 0.601 -24.634 1.00 82.19 111 PRO A CA 1
ATOM 928 C C . PRO A 1 111 ? 11.582 1.839 -24.527 1.00 82.19 111 PRO A C 1
ATOM 930 O O . PRO A 1 111 ? 11.384 2.820 -25.259 1.00 82.19 111 PRO A O 1
ATOM 933 N N . PRO A 1 112 ? 12.579 1.830 -23.625 1.00 78.94 112 PRO A N 1
ATOM 934 C CA . PRO A 1 112 ? 13.550 2.907 -23.584 1.00 78.94 112 PRO A CA 1
ATOM 935 C C . PRO A 1 112 ? 14.312 2.913 -24.910 1.00 78.94 112 PRO A C 1
ATOM 937 O O . PRO A 1 112 ? 14.665 1.862 -25.428 1.00 78.94 112 PRO A O 1
ATOM 940 N N . GLY A 1 113 ? 14.510 4.090 -25.503 1.00 77.94 113 GLY A N 1
ATOM 941 C CA . GLY A 1 113 ? 15.220 4.188 -26.779 1.00 77.94 113 GLY A CA 1
ATOM 942 C C . GLY A 1 113 ? 16.605 3.524 -26.732 1.00 77.94 113 GLY A C 1
ATOM 943 O O . GLY A 1 113 ? 17.208 3.392 -25.661 1.00 77.94 113 GLY A O 1
ATOM 944 N N . GLU A 1 114 ? 17.108 3.131 -27.906 1.00 76.38 114 GLU A N 1
ATOM 945 C CA . GLU A 1 114 ? 18.470 2.610 -28.112 1.00 76.38 114 GLU A CA 1
ATOM 946 C C . GLU A 1 114 ? 19.498 3.407 -27.281 1.00 76.38 114 GLU A C 1
ATOM 948 O O . GLU A 1 114 ? 19.486 4.643 -27.342 1.00 76.38 114 GLU A O 1
ATOM 953 N N . PRO A 1 115 ? 20.382 2.761 -26.491 1.00 76.88 115 PRO A N 1
ATOM 954 C CA . PRO A 1 115 ? 20.774 1.341 -26.511 1.00 76.88 115 PRO A CA 1
ATOM 955 C C . PRO A 1 115 ? 20.113 0.449 -25.434 1.00 76.88 115 PRO A C 1
ATOM 957 O O . PRO A 1 115 ? 20.613 -0.637 -25.136 1.00 76.88 115 PRO A O 1
ATOM 960 N N . LEU A 1 116 ? 19.054 0.906 -24.760 1.00 77.62 116 LEU A N 1
ATOM 961 C CA . LEU A 1 116 ? 18.465 0.187 -23.623 1.00 77.62 116 LEU A CA 1
ATOM 962 C C . LEU A 1 116 ? 17.364 -0.779 -24.087 1.00 77.62 116 LEU A C 1
ATOM 964 O O . LEU A 1 116 ? 16.412 -0.367 -24.729 1.00 77.62 116 LEU A O 1
ATOM 968 N N . ALA A 1 117 ? 17.449 -2.057 -23.708 1.00 76.50 117 ALA A N 1
ATOM 969 C CA . ALA A 1 117 ? 16.428 -3.054 -24.060 1.00 76.50 117 ALA A CA 1
ATOM 970 C C . ALA A 1 117 ? 15.214 -3.076 -23.105 1.00 76.50 117 ALA A C 1
ATOM 972 O O . ALA A 1 117 ? 14.145 -3.547 -23.479 1.00 76.50 117 ALA A O 1
ATOM 973 N N . SER A 1 118 ? 15.369 -2.595 -21.865 1.00 85.81 118 SER A N 1
ATOM 974 C CA . SER A 1 118 ? 14.323 -2.608 -20.831 1.00 85.81 118 SER A CA 1
ATOM 975 C C . SER A 1 118 ? 14.520 -1.474 -19.826 1.00 85.81 118 SER A C 1
ATOM 977 O O . SER A 1 118 ? 15.644 -1.031 -19.561 1.00 85.81 118 SER A O 1
ATOM 979 N N . HIS A 1 119 ? 13.424 -1.017 -19.219 1.00 86.44 119 HIS A N 1
ATOM 980 C CA . HIS A 1 119 ? 13.456 -0.084 -18.096 1.00 86.44 119 HIS A CA 1
ATOM 981 C C . HIS A 1 119 ? 14.114 -0.668 -16.841 1.00 86.44 119 HIS A C 1
ATOM 983 O O . HIS A 1 119 ? 14.572 0.103 -15.986 1.00 86.44 119 HIS A O 1
ATOM 989 N N . LEU A 1 120 ? 14.162 -1.998 -16.741 1.00 88.69 120 LEU A N 1
ATOM 990 C CA . LEU A 1 120 ? 14.737 -2.768 -15.649 1.00 88.69 120 LEU A CA 1
ATOM 991 C C . LEU A 1 120 ? 16.031 -3.446 -16.118 1.00 88.69 120 LEU A C 1
ATOM 993 O O . LEU A 1 120 ? 16.082 -4.144 -17.127 1.00 88.69 120 LEU A O 1
ATOM 997 N N . LYS A 1 121 ? 17.108 -3.225 -15.371 1.00 87.56 121 LYS A N 1
ATOM 998 C CA . LYS A 1 121 ? 18.413 -3.832 -15.620 1.00 87.56 121 LYS A CA 1
ATOM 999 C C . LYS A 1 121 ? 18.411 -5.293 -15.159 1.00 87.56 121 LYS A C 1
ATOM 1001 O O . LYS A 1 121 ? 17.836 -5.590 -14.113 1.00 87.56 121 LYS A O 1
ATOM 1006 N N . ASN A 1 122 ? 19.099 -6.161 -15.907 1.00 85.31 122 ASN A N 1
ATOM 1007 C CA . ASN A 1 122 ? 19.247 -7.604 -15.658 1.00 85.31 122 ASN A CA 1
ATOM 1008 C C . ASN A 1 122 ? 17.923 -8.393 -15.675 1.00 85.31 122 ASN A C 1
ATOM 1010 O O . ASN A 1 122 ? 17.825 -9.473 -15.090 1.00 85.31 122 ASN A O 1
ATOM 1014 N N . ILE A 1 123 ? 16.872 -7.869 -16.314 1.00 81.75 123 ILE A N 1
ATOM 1015 C CA . ILE A 1 123 ? 15.590 -8.570 -16.342 1.00 81.75 123 ILE A CA 1
ATOM 1016 C C . ILE A 1 123 ? 15.667 -9.805 -17.250 1.00 81.75 123 ILE A C 1
ATOM 1018 O O . ILE A 1 123 ? 16.006 -9.709 -18.425 1.00 81.75 123 ILE A O 1
ATOM 1022 N N . GLY A 1 124 ? 15.388 -10.985 -16.689 1.00 72.00 124 GLY A N 1
ATOM 1023 C CA . GLY A 1 124 ? 15.567 -12.265 -17.392 1.00 72.00 124 GLY A CA 1
ATOM 1024 C C . GLY A 1 124 ? 17.006 -12.801 -17.386 1.00 72.00 124 GLY A C 1
ATOM 1025 O O . GLY A 1 124 ? 17.263 -13.849 -17.975 1.00 72.00 124 GLY A O 1
ATOM 1026 N N . GLU A 1 125 ? 17.929 -12.132 -16.694 1.00 70.81 125 GLU A N 1
ATOM 1027 C CA . GLU A 1 125 ? 19.272 -12.643 -16.410 1.00 70.81 125 GLU A CA 1
ATOM 1028 C C . GLU A 1 125 ? 19.306 -13.328 -15.026 1.00 70.81 125 GLU A C 1
ATOM 1030 O O . GLU A 1 125 ? 18.372 -13.218 -14.232 1.00 70.81 125 GLU A O 1
ATOM 1035 N N . GLY A 1 126 ? 20.361 -14.094 -14.723 1.00 66.44 126 GLY A N 1
ATOM 1036 C CA . GLY A 1 126 ? 20.550 -14.671 -13.380 1.00 66.44 126 GLY A CA 1
ATOM 1037 C C . GLY A 1 126 ? 19.715 -15.918 -13.045 1.00 66.44 126 GLY A C 1
ATOM 1038 O O . GLY A 1 126 ? 19.532 -16.232 -11.873 1.00 66.44 126 GLY A O 1
ATOM 1039 N N . GLY A 1 127 ? 19.226 -16.657 -14.048 1.00 65.81 127 GLY A N 1
ATOM 1040 C CA . GLY A 1 127 ? 18.492 -17.918 -13.844 1.00 65.81 127 GLY A CA 1
ATOM 1041 C C . GLY A 1 127 ? 16.987 -17.756 -13.605 1.00 65.81 127 GLY A C 1
ATOM 1042 O O . GLY A 1 127 ? 16.301 -18.738 -13.318 1.00 65.81 127 GLY A O 1
ATOM 1043 N N . LEU A 1 128 ? 16.459 -16.538 -13.748 1.00 71.50 128 LEU A N 1
ATOM 1044 C CA . LEU A 1 128 ? 15.022 -16.285 -13.745 1.00 71.50 128 LEU A CA 1
ATOM 1045 C C . LEU A 1 128 ? 14.387 -16.812 -15.048 1.00 71.50 128 LEU A C 1
ATOM 1047 O O . LEU A 1 128 ? 14.941 -16.606 -16.130 1.00 71.50 128 LEU A O 1
ATOM 1051 N N . PRO A 1 129 ? 13.223 -17.482 -14.985 1.00 74.50 129 PRO A N 1
ATOM 1052 C CA . PRO A 1 129 ? 12.524 -17.925 -16.187 1.00 74.50 129 PRO A CA 1
ATOM 1053 C C . PRO A 1 129 ? 12.073 -16.716 -17.017 1.00 74.50 129 PRO A C 1
ATOM 1055 O O . PRO A 1 129 ? 11.654 -15.702 -16.463 1.00 74.50 129 PRO A O 1
ATOM 1058 N N . GLY A 1 130 ? 12.144 -16.823 -18.346 1.00 77.94 130 GLY A N 1
ATOM 1059 C CA . GLY A 1 130 ? 11.734 -15.747 -19.254 1.00 77.94 130 GLY A CA 1
ATOM 1060 C C . GLY A 1 130 ? 10.234 -15.418 -19.195 1.00 77.94 130 GLY A C 1
ATOM 1061 O O . GLY A 1 130 ? 9.424 -16.164 -18.641 1.00 77.94 130 GLY 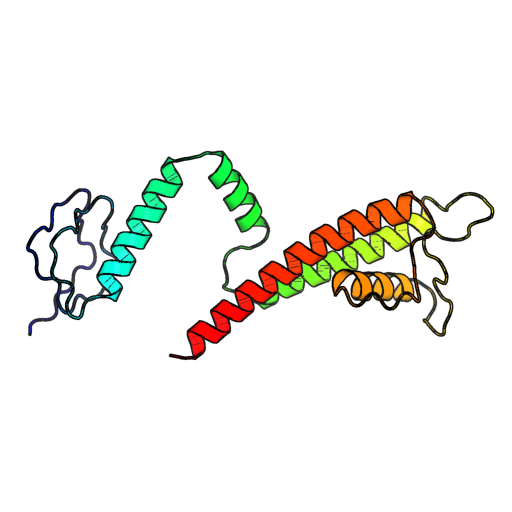A O 1
ATOM 1062 N N . GLY A 1 131 ? 9.848 -14.295 -19.806 1.00 85.12 131 GLY A N 1
ATOM 1063 C CA . GLY A 1 131 ? 8.452 -13.851 -19.892 1.00 85.12 131 GLY A CA 1
ATOM 1064 C C . GLY A 1 131 ? 8.032 -12.945 -18.731 1.00 85.12 131 GLY A C 1
ATOM 1065 O O . GLY A 1 131 ? 8.748 -12.016 -18.382 1.00 85.12 131 GLY A O 1
ATOM 1066 N N . PHE A 1 132 ? 6.852 -13.185 -18.148 1.00 89.12 132 PHE A N 1
ATOM 1067 C CA . PHE A 1 132 ? 6.256 -12.321 -17.111 1.00 89.12 132 PHE A CA 1
ATOM 1068 C C . PHE A 1 132 ? 6.860 -12.515 -15.706 1.00 89.12 132 PHE A C 1
ATOM 1070 O O . PHE A 1 132 ? 6.795 -11.626 -14.858 1.00 89.12 132 PHE A O 1
ATOM 1077 N N . ILE A 1 133 ? 7.458 -13.677 -15.439 1.00 90.75 133 ILE A N 1
ATOM 1078 C CA . ILE A 1 133 ? 7.915 -14.057 -14.096 1.00 90.75 133 ILE A CA 1
ATOM 1079 C C . ILE A 1 133 ? 8.973 -13.106 -13.499 1.00 90.75 133 ILE A C 1
ATOM 1081 O O . ILE A 1 133 ? 8.835 -12.784 -12.319 1.00 90.75 133 ILE A O 1
ATOM 1085 N N . PRO A 1 134 ? 9.973 -12.592 -14.243 1.00 91.25 134 PRO A N 1
ATOM 1086 C CA . PRO A 1 134 ? 10.956 -11.651 -13.701 1.00 91.25 134 PRO A CA 1
ATOM 1087 C C . PRO A 1 134 ? 10.323 -10.334 -13.228 1.00 91.25 134 PRO A C 1
ATOM 1089 O O . PRO A 1 134 ? 10.727 -9.781 -12.208 1.00 91.25 134 PRO A O 1
ATOM 1092 N N . TYR A 1 135 ? 9.277 -9.863 -13.917 1.00 92.88 135 TYR A N 1
ATOM 1093 C CA . TYR A 1 135 ? 8.515 -8.671 -13.530 1.00 92.88 135 TYR A CA 1
ATOM 1094 C C . TYR A 1 135 ? 7.717 -8.900 -12.249 1.00 92.88 135 TYR A C 1
ATOM 1096 O O . TYR A 1 135 ? 7.688 -8.042 -11.364 1.00 92.88 135 TYR A O 1
ATOM 1104 N N . LEU A 1 136 ? 7.093 -10.077 -12.127 1.00 93.94 136 LEU A N 1
ATOM 1105 C CA . LEU A 1 136 ? 6.404 -10.480 -10.905 1.00 93.94 136 LEU A CA 1
ATOM 1106 C C . LEU A 1 136 ? 7.379 -10.593 -9.732 1.00 93.94 136 LEU A C 1
ATOM 1108 O O . LEU A 1 136 ? 7.096 -10.072 -8.657 1.00 93.94 136 LEU A O 1
ATOM 1112 N N . TYR A 1 137 ? 8.530 -11.226 -9.953 1.00 93.19 137 TYR A N 1
ATOM 1113 C CA . TYR A 1 137 ? 9.597 -11.342 -8.966 1.00 93.19 137 TYR A CA 1
ATOM 1114 C C . TYR A 1 137 ? 10.060 -9.962 -8.483 1.00 93.19 137 TYR A C 1
ATOM 1116 O O . TYR A 1 137 ? 10.014 -9.688 -7.284 1.00 93.19 137 TYR A O 1
ATOM 1124 N N . TYR A 1 138 ? 10.409 -9.064 -9.410 1.00 93.25 138 TYR A N 1
ATOM 1125 C CA . TYR A 1 138 ? 10.838 -7.710 -9.074 1.00 93.25 138 TYR A CA 1
ATOM 1126 C C . TYR A 1 138 ? 9.758 -6.944 -8.300 1.00 93.25 138 TYR A C 1
ATOM 1128 O O . TYR A 1 138 ? 10.055 -6.277 -7.304 1.00 93.25 138 TYR A O 1
ATOM 1136 N N . SER A 1 139 ? 8.493 -7.088 -8.708 1.00 95.31 139 SER A N 1
ATOM 1137 C CA . SER A 1 139 ? 7.366 -6.466 -8.019 1.00 95.31 139 SER A CA 1
ATOM 1138 C C . SER A 1 139 ? 7.225 -6.976 -6.579 1.00 95.31 139 SER A C 1
ATOM 1140 O O . SER A 1 139 ? 7.144 -6.176 -5.651 1.00 95.31 139 SER A O 1
ATOM 1142 N N . VAL A 1 140 ? 7.288 -8.296 -6.364 1.00 94.62 140 VAL A N 1
ATOM 1143 C CA . VAL A 1 140 ? 7.229 -8.912 -5.026 1.00 94.62 140 VAL A CA 1
ATOM 1144 C C . VAL A 1 140 ? 8.384 -8.431 -4.147 1.00 94.62 140 VAL A C 1
ATOM 1146 O O . VAL A 1 140 ? 8.147 -7.989 -3.024 1.00 94.62 140 VAL A O 1
ATOM 1149 N N . VAL A 1 141 ? 9.623 -8.493 -4.641 1.00 94.19 141 VAL A N 1
ATOM 1150 C CA . VAL A 1 141 ? 10.839 -8.110 -3.896 1.00 94.19 141 VAL A CA 1
ATOM 1151 C C . VAL A 1 141 ? 10.816 -6.633 -3.511 1.00 94.19 141 VAL A C 1
ATOM 1153 O O . VAL A 1 141 ? 11.193 -6.272 -2.396 1.00 94.19 141 VAL A O 1
ATOM 1156 N N . THR A 1 142 ? 10.329 -5.781 -4.411 1.00 94.69 142 THR A N 1
ATOM 1157 C CA . THR A 1 142 ? 10.182 -4.343 -4.166 1.00 94.69 142 THR A CA 1
ATOM 1158 C C . THR A 1 142 ? 9.072 -4.064 -3.157 1.00 94.69 142 THR A C 1
ATOM 1160 O O . THR A 1 142 ? 9.290 -3.344 -2.185 1.00 94.69 142 THR A O 1
ATOM 1163 N N . PHE A 1 143 ? 7.894 -4.663 -3.342 1.00 94.25 143 PHE A N 1
ATOM 1164 C CA . PHE A 1 143 ? 6.734 -4.456 -2.474 1.00 94.25 143 PHE A CA 1
ATOM 1165 C C . PHE A 1 143 ? 6.981 -4.933 -1.043 1.00 94.25 143 PHE A C 1
ATOM 1167 O O . PHE A 1 143 ? 6.584 -4.281 -0.082 1.00 94.25 143 PHE A O 1
ATOM 1174 N N . THR A 1 144 ? 7.660 -6.072 -0.900 1.00 92.06 144 THR A N 1
ATOM 1175 C CA . THR A 1 144 ? 8.069 -6.626 0.398 1.00 92.06 144 THR A CA 1
ATOM 1176 C C . THR A 1 144 ? 9.276 -5.912 0.997 1.00 92.06 144 THR A C 1
ATOM 1178 O O . THR A 1 144 ? 9.702 -6.265 2.095 1.00 92.06 144 THR A O 1
ATOM 1181 N N . THR A 1 145 ? 9.820 -4.898 0.316 1.00 91.81 145 THR A N 1
ATOM 1182 C CA . THR A 1 145 ? 10.998 -4.125 0.737 1.00 91.81 145 THR A CA 1
ATOM 1183 C C . THR A 1 145 ? 12.257 -4.976 0.949 1.00 91.81 145 THR A C 1
ATOM 1185 O O . THR A 1 145 ? 13.174 -4.556 1.646 1.00 91.81 145 THR A O 1
ATOM 1188 N N . LEU A 1 146 ? 12.322 -6.166 0.335 1.00 92.94 146 LEU A N 1
ATOM 1189 C CA . LEU A 1 146 ? 13.496 -7.043 0.394 1.00 92.94 146 LEU A CA 1
ATOM 1190 C C . LEU A 1 146 ? 14.673 -6.452 -0.388 1.00 92.94 146 LEU A C 1
ATOM 1192 O O . LEU A 1 146 ? 15.793 -6.452 0.108 1.00 92.94 146 LEU A O 1
ATOM 1196 N N . GLY A 1 147 ? 14.407 -5.947 -1.598 1.00 89.94 147 GLY A N 1
ATOM 1197 C CA . GLY A 1 147 ? 15.368 -5.169 -2.384 1.00 89.94 147 GLY A CA 1
ATOM 1198 C C . GLY A 1 147 ? 16.719 -5.851 -2.632 1.00 89.94 147 GLY A C 1
ATOM 1199 O O . GLY A 1 147 ? 17.750 -5.236 -2.382 1.00 89.94 147 GLY A O 1
ATOM 1200 N N . TYR A 1 148 ? 16.735 -7.087 -3.145 1.00 90.25 148 TYR A N 1
ATOM 1201 C CA . TYR A 1 148 ? 17.977 -7.842 -3.390 1.00 90.25 148 TYR A CA 1
ATOM 1202 C C . TYR A 1 148 ? 18.995 -7.130 -4.299 1.00 90.25 148 TYR A C 1
ATOM 1204 O O . TYR A 1 148 ? 20.188 -7.415 -4.215 1.00 90.25 148 TYR A O 1
ATOM 1212 N N . GLY A 1 149 ? 18.544 -6.193 -5.140 1.00 88.69 149 GLY A N 1
ATOM 1213 C CA . GLY A 1 149 ? 19.410 -5.382 -6.003 1.00 88.69 149 GLY A CA 1
ATOM 1214 C C . GLY A 1 149 ? 19.919 -6.113 -7.247 1.00 88.69 149 GLY A C 1
ATOM 1215 O O . GLY A 1 149 ? 20.757 -5.583 -7.972 1.00 88.69 149 GLY A O 1
ATOM 1216 N N . ASP A 1 150 ? 19.406 -7.310 -7.505 1.00 89.19 150 ASP A N 1
ATOM 1217 C CA . ASP A 1 150 ? 19.656 -8.112 -8.697 1.00 89.19 150 ASP A CA 1
ATOM 1218 C C . ASP A 1 150 ? 18.966 -7.522 -9.938 1.00 89.19 150 ASP A C 1
ATOM 1220 O O . ASP A 1 150 ? 19.589 -7.413 -10.996 1.00 89.19 150 ASP A O 1
ATOM 1224 N N . VAL A 1 151 ? 17.728 -7.046 -9.776 1.00 91.19 151 VAL A N 1
ATOM 1225 C CA . VAL A 1 151 ? 16.973 -6.276 -10.774 1.00 91.19 151 VAL A CA 1
ATOM 1226 C C . VAL A 1 151 ? 16.773 -4.852 -10.262 1.00 91.19 151 VAL A C 1
ATOM 1228 O O . VAL A 1 151 ? 16.292 -4.640 -9.147 1.00 91.19 151 VAL A O 1
ATOM 1231 N N . VAL A 1 152 ? 17.138 -3.854 -11.071 1.00 91.12 152 VAL A N 1
ATOM 1232 C CA . VAL A 1 152 ? 17.069 -2.432 -10.684 1.00 91.12 152 VAL A CA 1
ATOM 1233 C C . VAL A 1 152 ? 16.562 -1.554 -11.829 1.00 91.12 152 VAL A C 1
ATOM 1235 O O . VAL A 1 152 ? 16.895 -1.812 -12.985 1.00 91.12 152 VAL A O 1
ATOM 1238 N N . PRO A 1 153 ? 15.787 -0.488 -11.561 1.00 92.19 153 PRO A N 1
ATOM 1239 C CA . PRO A 1 153 ? 15.332 0.406 -12.611 1.00 92.19 153 PRO A CA 1
ATOM 1240 C C . PRO A 1 153 ? 16.473 1.325 -13.041 1.00 92.19 153 PRO A C 1
ATOM 1242 O O . PRO A 1 153 ? 17.046 2.059 -12.234 1.00 92.19 153 PRO A O 1
ATOM 1245 N N . GLN A 1 154 ? 16.784 1.300 -14.333 1.00 91.44 154 GLN A N 1
ATOM 1246 C CA . GLN A 1 154 ? 17.878 2.079 -14.926 1.00 91.44 154 GLN A CA 1
ATOM 1247 C C . GLN A 1 154 ? 17.402 3.348 -15.641 1.00 91.44 154 GLN A C 1
ATOM 1249 O O . GLN A 1 154 ? 18.200 4.221 -15.966 1.00 91.44 154 GLN A O 1
ATOM 1254 N N . THR A 1 155 ? 16.095 3.474 -15.863 1.00 91.44 155 THR A N 1
ATOM 1255 C CA . THR A 1 155 ? 15.485 4.607 -16.571 1.00 91.44 155 THR A CA 1
ATOM 1256 C C . THR A 1 155 ? 14.722 5.514 -15.613 1.00 91.44 155 THR A C 1
ATOM 1258 O O . THR A 1 155 ? 14.154 5.047 -14.625 1.00 91.44 155 THR A O 1
ATOM 1261 N N . THR A 1 156 ? 14.618 6.804 -15.942 1.00 90.69 156 THR A N 1
ATOM 1262 C CA . THR A 1 156 ? 13.841 7.772 -15.149 1.00 90.69 156 THR A CA 1
ATOM 1263 C C . THR A 1 156 ? 12.374 7.357 -15.017 1.00 90.69 156 THR A C 1
ATOM 1265 O O . THR A 1 156 ? 11.814 7.422 -13.928 1.00 90.69 156 THR A O 1
ATOM 1268 N N . ALA A 1 157 ? 11.758 6.860 -16.095 1.00 89.69 157 ALA A N 1
ATOM 1269 C CA . ALA A 1 157 ? 10.382 6.365 -16.054 1.00 89.69 157 ALA A CA 1
ATOM 1270 C C . ALA A 1 157 ? 10.230 5.167 -15.096 1.00 89.69 157 ALA A C 1
ATOM 1272 O O . ALA A 1 157 ? 9.335 5.164 -14.252 1.00 89.69 157 ALA A O 1
ATOM 1273 N N . GLY A 1 158 ? 11.141 4.187 -15.166 1.00 91.25 158 GLY A N 1
ATOM 1274 C CA . GLY A 1 158 ? 11.150 3.038 -14.255 1.00 91.25 158 GLY A CA 1
ATOM 1275 C C . GLY A 1 158 ? 11.343 3.445 -12.792 1.00 91.25 158 GLY A C 1
ATOM 1276 O O . GLY A 1 158 ? 10.698 2.888 -11.905 1.00 91.25 158 GLY A O 1
ATOM 1277 N N . GLN A 1 159 ? 12.175 4.458 -12.539 1.00 93.81 159 GLN A N 1
ATOM 1278 C CA . GLN A 1 159 ? 12.401 5.016 -11.204 1.00 93.81 159 GLN A CA 1
ATOM 1279 C C . GLN A 1 159 ? 11.170 5.747 -10.653 1.00 93.81 159 GLN A C 1
ATOM 1281 O O . GLN A 1 159 ? 10.846 5.582 -9.480 1.00 93.81 159 GLN A O 1
ATOM 1286 N N . ILE A 1 160 ? 10.440 6.504 -11.478 1.00 94.88 160 ILE A N 1
ATOM 1287 C CA . ILE A 1 160 ? 9.187 7.151 -11.055 1.00 94.88 160 ILE A CA 1
ATOM 1288 C C . ILE A 1 160 ? 8.159 6.094 -10.637 1.00 94.88 160 ILE A C 1
ATOM 1290 O O . ILE A 1 160 ? 7.560 6.203 -9.566 1.00 94.88 160 ILE A O 1
ATOM 1294 N N . VAL A 1 161 ? 7.995 5.036 -11.438 1.00 94.38 161 VAL A N 1
ATOM 1295 C CA . VAL A 1 161 ? 7.085 3.931 -11.102 1.00 94.38 161 VAL A CA 1
ATOM 1296 C C . VAL A 1 161 ? 7.536 3.211 -9.832 1.00 94.38 161 VAL A C 1
ATOM 1298 O O . VAL A 1 161 ? 6.699 2.923 -8.979 1.00 94.38 161 VAL A O 1
ATOM 1301 N N . LEU A 1 162 ? 8.844 2.996 -9.652 1.00 94.75 162 LEU A N 1
ATOM 1302 C CA . LEU A 1 162 ? 9.407 2.445 -8.416 1.00 94.75 162 LEU A CA 1
ATOM 1303 C C . LEU A 1 162 ? 9.041 3.285 -7.182 1.00 94.75 162 LEU A C 1
ATOM 1305 O O . LEU A 1 162 ? 8.607 2.727 -6.177 1.00 94.75 162 LEU A O 1
ATOM 1309 N N . ILE A 1 163 ? 9.183 4.612 -7.245 1.00 95.25 163 ILE A N 1
ATOM 1310 C CA . ILE A 1 163 ? 8.876 5.507 -6.116 1.00 95.25 163 ILE A CA 1
ATOM 1311 C C . ILE A 1 163 ? 7.402 5.387 -5.710 1.00 95.25 163 ILE A C 1
ATOM 1313 O O . ILE A 1 163 ? 7.086 5.299 -4.520 1.00 95.25 163 ILE A O 1
ATOM 1317 N N . ILE A 1 164 ? 6.497 5.346 -6.690 1.00 94.75 164 ILE A N 1
ATOM 1318 C CA . ILE A 1 164 ? 5.061 5.170 -6.444 1.00 94.75 164 ILE A CA 1
ATOM 1319 C C . ILE A 1 164 ? 4.796 3.781 -5.846 1.00 94.75 164 ILE A C 1
ATOM 1321 O O . ILE A 1 164 ? 4.070 3.665 -4.857 1.00 94.75 164 ILE A O 1
ATOM 1325 N N . HIS A 1 165 ? 5.423 2.741 -6.400 1.00 94.38 165 HIS A N 1
ATOM 1326 C CA . HIS A 1 165 ? 5.270 1.364 -5.940 1.00 94.38 165 HIS A CA 1
ATOM 1327 C C . HIS A 1 165 ? 5.697 1.194 -4.476 1.00 94.38 165 HIS A C 1
ATOM 1329 O O . HIS A 1 165 ? 4.933 0.667 -3.666 1.00 94.38 165 HIS A O 1
ATOM 1335 N N . ILE A 1 166 ? 6.878 1.700 -4.115 1.00 94.25 166 ILE A N 1
ATOM 1336 C CA . ILE A 1 166 ? 7.404 1.638 -2.747 1.00 94.25 166 ILE A CA 1
ATOM 1337 C C . ILE A 1 166 ? 6.495 2.414 -1.789 1.00 94.25 166 ILE A C 1
ATOM 1339 O O . ILE A 1 166 ? 6.166 1.912 -0.716 1.00 94.25 166 ILE A O 1
ATOM 1343 N N . SER A 1 167 ? 6.036 3.605 -2.184 1.00 92.56 167 SER A N 1
ATOM 1344 C CA . SER A 1 167 ? 5.160 4.441 -1.352 1.00 92.56 167 SER A CA 1
ATOM 1345 C C . SER A 1 167 ? 3.848 3.724 -1.001 1.00 92.56 167 SER A C 1
ATOM 1347 O O . SER A 1 167 ? 3.433 3.716 0.158 1.00 92.56 167 SER A O 1
ATOM 1349 N N . ILE A 1 168 ? 3.220 3.060 -1.978 1.00 90.44 168 ILE A N 1
ATOM 1350 C CA . ILE A 1 168 ? 2.008 2.252 -1.759 1.00 90.44 168 ILE A CA 1
ATOM 1351 C C . ILE A 1 168 ? 2.323 0.999 -0.928 1.00 90.44 168 ILE A C 1
ATOM 1353 O O . ILE A 1 168 ? 1.562 0.662 -0.019 1.00 90.44 168 ILE A O 1
ATOM 1357 N N . GLY A 1 169 ? 3.451 0.331 -1.194 1.00 89.50 169 GLY A N 1
ATOM 1358 C CA . GLY A 1 169 ? 3.902 -0.849 -0.452 1.00 89.50 169 GLY A CA 1
ATOM 1359 C C . GLY A 1 169 ? 4.095 -0.579 1.041 1.00 89.50 169 GLY A C 1
ATOM 1360 O O . GLY A 1 169 ? 3.564 -1.318 1.871 1.00 89.50 169 GLY A O 1
ATOM 1361 N N . TYR A 1 170 ? 4.755 0.528 1.398 1.00 89.69 170 TYR A N 1
ATOM 1362 C CA . TYR A 1 170 ? 4.952 0.933 2.795 1.00 89.69 170 TYR A CA 1
ATOM 1363 C C . TYR A 1 170 ? 3.632 1.158 3.534 1.00 89.69 170 TYR A C 1
ATOM 1365 O O . TYR A 1 170 ? 3.450 0.649 4.643 1.00 89.69 170 TYR A O 1
ATOM 1373 N N . LEU A 1 171 ? 2.689 1.880 2.919 1.00 88.00 171 LEU A N 1
ATOM 1374 C CA . LEU A 1 171 ? 1.359 2.089 3.500 1.00 88.00 171 LEU A CA 1
ATOM 1375 C C . LEU A 1 171 ? 0.608 0.756 3.659 1.00 88.00 171 LEU A C 1
ATOM 1377 O O . LEU A 1 171 ? -0.007 0.501 4.697 1.00 88.00 171 LEU A O 1
ATOM 1381 N N . GLY A 1 172 ? 0.711 -0.123 2.658 1.00 86.62 172 GLY A N 1
ATOM 1382 C CA . GLY A 1 172 ? 0.101 -1.451 2.646 1.00 86.62 172 GLY A CA 1
ATOM 1383 C C . GLY A 1 172 ? 0.598 -2.372 3.766 1.00 86.62 172 GLY A C 1
ATOM 1384 O O . GLY A 1 172 ? -0.203 -2.966 4.499 1.00 86.62 172 GLY A O 1
ATOM 1385 N N . LEU A 1 173 ? 1.922 -2.469 3.918 1.00 87.94 173 LEU A N 1
ATOM 1386 C CA . LEU A 1 173 ? 2.579 -3.271 4.951 1.00 87.94 173 LEU A CA 1
ATOM 1387 C C . LEU A 1 173 ? 2.354 -2.695 6.353 1.00 87.94 173 LEU A C 1
ATOM 1389 O O . LEU A 1 173 ? 2.067 -3.454 7.278 1.00 87.94 173 LEU A O 1
ATOM 1393 N N . GLY A 1 174 ? 2.404 -1.370 6.517 1.00 87.69 174 GLY A N 1
ATOM 1394 C CA . GLY A 1 174 ? 2.111 -0.713 7.794 1.00 87.69 174 GLY A CA 1
ATOM 1395 C C . GLY A 1 174 ? 0.694 -1.013 8.293 1.00 87.69 174 GLY A C 1
ATOM 1396 O O . GLY A 1 174 ? 0.498 -1.379 9.455 1.00 87.69 174 GLY A O 1
ATOM 1397 N N . ALA A 1 175 ? -0.295 -0.960 7.399 1.00 83.88 175 ALA A N 1
ATOM 1398 C CA . ALA A 1 175 ? -1.667 -1.340 7.726 1.00 83.88 175 ALA A CA 1
ATOM 1399 C C . ALA A 1 175 ? -1.798 -2.837 8.069 1.00 83.88 175 ALA A C 1
ATOM 1401 O O . ALA A 1 175 ? -2.488 -3.191 9.026 1.00 83.88 175 ALA A O 1
ATOM 1402 N N . LEU A 1 176 ? -1.100 -3.722 7.343 1.00 84.56 176 LEU A N 1
ATOM 1403 C CA . LEU A 1 176 ? -1.082 -5.160 7.637 1.00 84.56 176 LEU A CA 1
ATOM 1404 C C . LEU A 1 176 ? -0.525 -5.437 9.043 1.00 84.56 176 LEU A C 1
ATOM 1406 O O . LEU A 1 176 ? -1.119 -6.210 9.798 1.00 84.56 176 LEU A O 1
ATOM 1410 N N . LEU A 1 177 ? 0.581 -4.780 9.404 1.00 86.38 177 LEU A N 1
ATOM 1411 C CA . LEU A 1 177 ? 1.190 -4.877 10.732 1.00 86.38 177 LEU A CA 1
ATOM 1412 C C . LEU A 1 177 ? 0.238 -4.391 11.829 1.00 86.38 177 LEU A C 1
ATOM 1414 O O . LEU A 1 177 ? 0.093 -5.066 12.847 1.00 86.38 177 LEU A O 1
ATOM 1418 N N . SER A 1 178 ? -0.461 -3.274 11.608 1.00 84.44 178 SER A N 1
ATOM 1419 C CA . SER A 1 178 ? -1.462 -2.757 12.550 1.00 84.44 178 SER A CA 1
ATOM 1420 C C . SER A 1 178 ? -2.594 -3.766 12.799 1.00 84.44 178 SER A C 1
ATOM 1422 O O . SER A 1 178 ? -2.901 -4.084 13.949 1.00 84.44 178 SER A O 1
ATOM 1424 N N . ILE A 1 179 ? -3.148 -4.361 11.735 1.00 82.19 179 ILE A N 1
ATOM 1425 C CA . ILE A 1 179 ? -4.211 -5.377 11.830 1.00 82.19 179 ILE A CA 1
ATOM 1426 C C . ILE A 1 179 ? -3.723 -6.624 12.582 1.00 82.19 179 ILE A C 1
ATOM 1428 O O . ILE A 1 179 ? -4.439 -7.165 13.432 1.00 82.19 179 ILE A O 1
ATOM 1432 N N . LEU A 1 180 ? -2.508 -7.090 12.278 1.00 83.69 180 LEU A N 1
ATOM 1433 C CA . LEU A 1 180 ? -1.888 -8.224 12.963 1.00 83.69 180 LEU A CA 1
ATOM 1434 C C . LEU A 1 180 ? -1.717 -7.945 14.458 1.00 83.69 180 LEU A C 1
ATOM 1436 O O . LEU A 1 180 ? -2.111 -8.778 15.277 1.00 83.69 180 LEU A O 1
ATOM 1440 N N . ALA A 1 181 ? -1.203 -6.766 14.812 1.00 85.06 181 ALA A N 1
ATOM 1441 C CA . ALA A 1 181 ? -1.013 -6.352 16.197 1.00 85.06 181 ALA A CA 1
ATOM 1442 C C . ALA A 1 181 ? -2.338 -6.345 16.975 1.00 85.06 181 ALA A C 1
ATOM 1444 O O . ALA A 1 181 ? -2.421 -6.941 18.050 1.00 85.06 181 ALA A O 1
ATOM 1445 N N . THR A 1 182 ? -3.407 -5.769 16.410 1.00 79.81 182 THR A N 1
ATOM 1446 C CA . THR A 1 182 ? -4.739 -5.787 17.039 1.00 79.81 182 THR A CA 1
ATOM 1447 C C . THR A 1 182 ? -5.246 -7.215 17.245 1.00 79.81 182 THR A C 1
ATOM 1449 O O . THR A 1 182 ? -5.770 -7.549 18.310 1.00 79.81 182 THR A O 1
ATOM 1452 N N . LYS A 1 183 ? -5.068 -8.097 16.255 1.00 77.44 183 LYS A N 1
ATOM 1453 C CA . LYS A 1 183 ? -5.548 -9.482 16.339 1.00 77.44 183 LYS A CA 1
ATOM 1454 C C . LYS A 1 183 ? -4.807 -10.303 17.396 1.00 77.44 183 LYS A C 1
ATOM 1456 O O . LYS A 1 183 ? -5.448 -11.095 18.086 1.00 77.44 183 LYS A O 1
ATOM 1461 N N . PHE A 1 184 ? -3.492 -10.123 17.534 1.00 81.25 184 PHE A N 1
ATOM 1462 C CA . PHE A 1 184 ? -2.718 -10.768 18.598 1.00 81.25 184 PHE A CA 1
ATOM 1463 C C . PHE A 1 184 ? -3.107 -10.237 19.979 1.00 81.25 184 PHE A C 1
ATOM 1465 O O . PHE A 1 184 ? -3.355 -11.038 20.876 1.00 81.25 184 PHE A O 1
ATOM 1472 N N . ALA A 1 185 ? -3.274 -8.920 20.124 1.00 76.50 185 ALA A N 1
ATOM 1473 C CA . ALA A 1 185 ? -3.700 -8.308 21.382 1.00 76.50 185 ALA A CA 1
ATOM 1474 C C . ALA A 1 185 ? -5.080 -8.807 21.853 1.00 76.50 185 ALA A C 1
ATOM 1476 O O . ALA A 1 185 ? -5.300 -8.990 23.044 1.00 76.50 185 ALA A O 1
ATOM 1477 N N . THR A 1 186 ? -5.999 -9.090 20.925 1.00 67.75 186 THR A N 1
ATOM 1478 C CA . THR A 1 186 ? -7.359 -9.555 21.263 1.00 67.75 186 THR A CA 1
ATOM 1479 C C . THR A 1 186 ? -7.408 -11.036 21.672 1.00 67.75 186 THR A C 1
ATOM 1481 O O . THR A 1 186 ? -8.385 -11.468 22.268 1.00 67.75 186 THR A O 1
ATOM 1484 N N . ARG A 1 187 ? -6.381 -11.835 21.343 1.00 58.91 187 ARG A N 1
ATOM 1485 C CA . ARG A 1 187 ? -6.291 -13.269 21.694 1.00 58.91 187 ARG A CA 1
ATOM 1486 C C . ARG A 1 187 ? -5.515 -13.539 22.986 1.00 58.91 187 ARG A C 1
ATOM 1488 O O . ARG A 1 187 ? -5.444 -14.689 23.403 1.00 58.91 187 ARG A O 1
ATOM 1495 N N . GLY A 1 188 ? -4.900 -12.508 23.567 1.00 54.56 188 GLY A N 1
ATOM 1496 C CA . 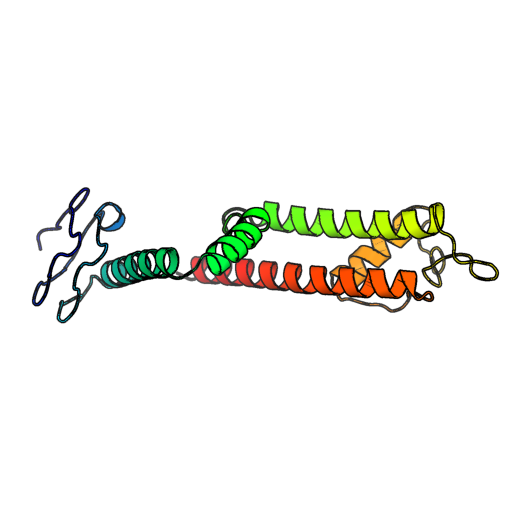GLY A 1 188 ? -4.149 -12.590 24.821 1.00 54.56 188 GLY A CA 1
ATOM 1497 C C . GLY A 1 188 ? -4.992 -12.414 26.089 1.00 54.56 188 GLY A C 1
ATOM 1498 O O . GLY A 1 188 ? -4.409 -12.425 27.168 1.00 54.56 188 GLY A O 1
ATOM 1499 N N . ASN A 1 189 ? -6.315 -12.255 25.959 1.00 39.50 189 ASN A N 1
ATOM 1500 C CA . ASN A 1 189 ? -7.282 -12.194 27.059 1.00 39.50 189 ASN A CA 1
ATOM 1501 C C . ASN A 1 189 ? -8.280 -13.347 26.959 1.00 39.50 189 ASN A C 1
ATOM 1503 O O . ASN A 1 189 ? -8.811 -13.550 25.841 1.00 39.50 189 ASN A O 1
#

InterPro domains:
  IPR013099 Potassium channel domain [PF07885] (131-184)
  IPR028325 Voltage-gated potassium channel [PTHR11537] (71-185)

pLDDT: mean 81.77, std 12.29, range [39.5, 95.69]

Organism: NCBI:txid408172

Secondary structure (DSSP, 8-state):
---EE-TT-B-TT-B-TT-B--SEESGGGSB-TT-B-TT-B-TT-HHHHHHHHHHHHHHHHHHH-HHHHHHHHHHHHH--TTS-HHHHHHHHHHHHHHHHHHHHHHHHHSPPPTT-S-SEETTT-TTPPSTTHHHHHHHHHHHTT---SSSEE-SHHHHHHHHHHHHHHHHHHHHHHHHHHHHHHHH--

Radius of gyration: 26.21 Å; chains: 1; bounding box: 54×36×72 Å

Sequence (189 aa):
MRETNVEGSNFYNSSLKEAQLCDMRRYTKANWIGADIRDIDFSGAYLVRRHIIDENFLHEFRQQDNLHKALYWIWNVTSNCGRSMSRWGLFLAINVLLFACIYWGMDTWMPPGEPLASHLKNIGEGGLPGGFIPYLYYSVVTFTTLGYGDVVPQTTAGQIVLIIHISIGYLGLGALLSILATKFATRGN